Protein AF-A0A392MBU0-F1 (afdb_monomer)

Sequence (338 aa):
MELSSVKDAFDRVSKKQKLSSSKTQEMFDQIRQEIEGVLDKMQSANNTDQVLDYKTVLNELKDSLLKIAPLGQMESTQKELNVALSKYGKHLEKYFNPDISKAYRNIDFDIHTLNQIIANHFYRQGLFDVGDHFLSAVGEPESAAIMKSPFLEMYQILQAMQNHNLEPALNWAATNSDKLAQSGSDIVLKLHSMQFIKILQNGGSRDEALHYARTHISPFATSHIADVQKLMTCLLWPGKLEKSPYHALLSPSNWDRLAEELKRQFCNLLGQSYNSPLSVTVAAGIQVLPALLKFMNVMAGKKQEWQSMNQLPVPIEMDKEFQFHSIFVCPVSKEQAT

Radius of gyration: 35.28 Å; Cα contacts (8 Å, |Δi|>4): 220; chains: 1; bounding box: 107×42×80 Å

Nearest PDB structures (foldseek):
  8pjn-assembly1_i  TM=4.492E-01  e=1.332E-06  Homo sapiens
  8auc-assembly3_A  TM=2.194E-01  e=7.438E+00  Corynebacterium glutamicum ATCC 13032

Foldseek 3Di:
DPVVVLVVLVVQLVVLVVVLVVLLVVLVVQLVVLVVVLVVVVVVCVVDPDDDPPVVSVVVSVVSCVVSVSVVVSVVSVVVSVVSVVVSVVVCCVVPVVCLVLLDAPDDDPVVVVLLLVLLVCLLVVVLVVSQVSCVVVVNNVSSCVSNVLSVLLVVCLVCLVVVHLVSVQVVCVVCVVVCVVVVHCLQLLSLLSVLVVCQQVQHDLVVSVVSCVVRVVVCCVVPVVSSVVSNVCSVQRNRSCVDPVVVSVDPVSSVVSSLSSSCVSCVVVVHHSDRPVVLVVVQCVLCSVVSVVVCVVCVVPSVCSNPDPDDPDDDDDDPVSCPDDWDADPVVRDIDD

Secondary structure (DSSP, 8-state):
--HHHHHHHHHHHHHHHHHHHHHHHHHHHHHHHHHHHHHHHHHHHTTTT----HHHHHHHHHHHHHHH-HHHHHHHHHHHHHHHHHHHHHHHHHHS-S-GGGG-------HHHHHHHHHHHHHHTT-HHHHHHHHHHHT-THHHHHHHHHHHHHHHHHHHHHTT--HHHHHHHHHTHHHHHHTT--HHHHHHHHHHHHHHHTT--HHHHHHHHHHHTGGGTTT-HHHHHHHHHHTTSTT-GGGSTTGGGG-THHHHHHHHHHHHHHHHHTT--SS-HHHHHHHHHHHHHHHHHHHHHHTGGGHHHHHH-SS-SS-----GGG--S--EE-TTT--EE-

Structure (mmCIF, N/CA/C/O backbone):
data_AF-A0A392MBU0-F1
#
_entry.id   AF-A0A392MBU0-F1
#
loop_
_atom_site.group_PDB
_atom_site.id
_atom_site.type_symbol
_atom_site.label_atom_id
_atom_site.label_alt_id
_atom_site.label_comp_id
_atom_site.label_asym_id
_atom_site.label_entity_id
_atom_site.label_seq_id
_atom_site.pdbx_PDB_ins_code
_atom_site.Cartn_x
_atom_site.Cartn_y
_atom_site.Cartn_z
_atom_site.occupancy
_atom_site.B_iso_or_equiv
_atom_site.auth_seq_id
_atom_site.auth_comp_id
_atom_site.auth_asym_id
_atom_site.auth_atom_id
_atom_site.pdbx_PDB_model_num
ATOM 1 N N . MET A 1 1 ? -5.500 -10.554 16.443 1.00 54.62 1 MET A N 1
ATOM 2 C CA . MET A 1 1 ? -6.699 -10.122 17.202 1.00 54.62 1 MET A CA 1
ATOM 3 C C . MET A 1 1 ? -7.905 -10.802 16.566 1.00 54.62 1 MET A C 1
ATOM 5 O O . MET A 1 1 ? -8.119 -10.602 15.378 1.00 54.62 1 MET A O 1
ATOM 9 N N . GLU A 1 2 ? -8.629 -11.667 17.281 1.00 60.38 2 GLU A N 1
ATOM 10 C CA . GLU A 1 2 ? -9.766 -12.409 16.704 1.00 60.38 2 GLU A CA 1
ATOM 11 C C . GLU A 1 2 ? -10.986 -11.492 16.530 1.00 60.38 2 GLU A C 1
ATOM 13 O O . GLU A 1 2 ? -11.869 -11.412 17.378 1.00 60.38 2 GLU A O 1
ATOM 18 N N . LEU A 1 3 ? -11.027 -10.771 15.409 1.00 73.31 3 LEU A N 1
ATOM 19 C CA . LEU A 1 3 ? -12.157 -9.919 15.014 1.00 73.31 3 LEU A CA 1
ATOM 20 C C . LEU A 1 3 ? -13.463 -10.713 14.832 1.00 73.31 3 LEU A C 1
ATOM 22 O O . LEU A 1 3 ? -14.546 -10.130 14.873 1.00 73.31 3 LEU A O 1
ATOM 26 N N . SER A 1 4 ? -13.374 -12.037 14.666 1.00 80.94 4 SER A N 1
ATOM 27 C CA . SER A 1 4 ? -14.518 -12.948 14.585 1.00 80.94 4 SER A CA 1
ATOM 28 C C . SER A 1 4 ? -15.379 -12.912 15.848 1.00 80.94 4 SER A C 1
ATOM 30 O O . SER A 1 4 ? -16.591 -12.783 15.734 1.00 80.94 4 SER A O 1
ATOM 32 N N . SER A 1 5 ? -14.787 -12.922 17.048 1.00 83.38 5 SER A N 1
ATOM 33 C CA . SER A 1 5 ? -15.571 -12.923 18.293 1.00 83.38 5 SER A CA 1
ATOM 34 C C . SER A 1 5 ? -16.310 -11.600 18.515 1.00 83.38 5 SER A C 1
ATOM 36 O O . SER A 1 5 ? -17.446 -11.584 18.993 1.00 83.38 5 SER A O 1
ATOM 38 N N . VAL A 1 6 ? -15.682 -10.480 18.134 1.00 86.12 6 VAL A N 1
ATOM 39 C CA . VAL A 1 6 ? -16.296 -9.144 18.171 1.00 86.12 6 VAL A CA 1
ATOM 40 C C . VAL A 1 6 ? -17.456 -9.073 17.181 1.00 86.12 6 VAL A C 1
ATOM 42 O O . VAL A 1 6 ? -18.536 -8.603 17.541 1.00 86.12 6 VAL A O 1
ATOM 45 N N . LYS A 1 7 ? -17.262 -9.598 15.966 1.00 89.25 7 LYS A N 1
ATOM 46 C CA . LYS A 1 7 ? -18.307 -9.686 14.944 1.00 89.25 7 LYS A CA 1
ATOM 47 C C . LYS A 1 7 ? -19.485 -10.546 15.408 1.00 89.25 7 LYS A C 1
ATOM 49 O O . LYS A 1 7 ? -20.618 -10.085 15.351 1.00 89.25 7 LYS A O 1
ATOM 54 N N . ASP A 1 8 ? -19.231 -11.726 15.968 1.00 90.62 8 ASP A N 1
ATOM 55 C CA . ASP A 1 8 ? -20.281 -12.609 16.487 1.00 90.62 8 ASP A CA 1
ATOM 56 C C . ASP A 1 8 ? -21.088 -11.945 17.614 1.00 90.62 8 ASP A C 1
ATOM 58 O O . ASP A 1 8 ? -22.309 -12.106 17.714 1.00 90.62 8 ASP A O 1
ATOM 62 N N . ALA A 1 9 ? -20.418 -11.189 18.490 1.00 89.69 9 ALA A N 1
ATOM 63 C CA . ALA A 1 9 ? -21.078 -10.439 19.551 1.00 89.69 9 ALA A CA 1
ATOM 64 C C . ALA A 1 9 ? -21.938 -9.291 18.990 1.00 89.69 9 ALA A C 1
ATOM 66 O O . ALA A 1 9 ? -23.056 -9.083 19.470 1.00 89.69 9 ALA A O 1
ATOM 67 N N . PHE A 1 10 ? -21.460 -8.595 17.954 1.00 93.12 10 PHE A N 1
ATOM 68 C CA . PHE A 1 10 ? -22.221 -7.570 17.238 1.00 93.12 10 PHE A CA 1
ATOM 69 C C . PHE A 1 10 ? -23.449 -8.157 16.525 1.00 93.12 10 PHE A C 1
ATOM 71 O O . PHE A 1 10 ? -24.553 -7.626 16.651 1.00 93.12 10 PHE A O 1
ATOM 78 N N . ASP A 1 11 ? -23.302 -9.302 15.858 1.00 94.38 11 ASP A N 1
ATOM 79 C CA . ASP A 1 11 ? -24.394 -9.973 15.146 1.00 94.38 11 ASP A CA 1
ATOM 80 C C . ASP A 1 11 ? -25.533 -10.375 16.099 1.00 94.38 11 ASP A C 1
ATOM 82 O O . ASP A 1 11 ? -26.716 -10.275 15.754 1.00 94.38 11 ASP A O 1
ATOM 86 N N . ARG A 1 12 ? -25.212 -10.745 17.348 1.00 93.00 12 ARG A N 1
ATOM 87 C CA . ARG A 1 12 ? -26.221 -10.978 18.400 1.00 93.00 12 ARG A CA 1
ATOM 88 C C . ARG A 1 12 ? -27.002 -9.712 18.748 1.00 93.00 12 ARG A C 1
ATOM 90 O O . ARG A 1 12 ? -28.220 -9.797 18.922 1.00 93.00 12 ARG A O 1
ATOM 97 N N . VAL A 1 13 ? -26.334 -8.560 18.843 1.00 95.00 13 VAL A N 1
ATOM 98 C CA . VAL A 1 13 ? -26.994 -7.262 19.074 1.00 95.00 13 VAL A CA 1
ATOM 99 C C . VAL A 1 13 ? -27.893 -6.917 17.892 1.00 95.00 13 VAL A C 1
ATOM 101 O O . VAL A 1 13 ? -29.070 -6.627 18.099 1.00 95.00 13 VAL A O 1
ATOM 104 N N . SER A 1 14 ? -27.393 -7.047 16.660 1.00 95.75 14 SER A N 1
ATOM 105 C CA . SER A 1 14 ? -28.173 -6.788 15.443 1.00 95.75 14 SER A CA 1
ATOM 106 C C . SER A 1 14 ? -29.424 -7.672 15.366 1.00 95.75 14 SER A C 1
ATOM 108 O O . SER A 1 14 ? -30.523 -7.190 15.085 1.00 95.75 14 SER A O 1
ATOM 110 N N . LYS A 1 15 ? -29.304 -8.964 15.702 1.00 95.56 15 LYS A N 1
ATOM 111 C CA . LYS A 1 15 ? -30.447 -9.889 15.743 1.00 95.56 15 LYS A CA 1
ATOM 112 C C . LYS A 1 15 ? -31.488 -9.477 16.789 1.00 95.56 15 LYS A C 1
ATOM 114 O O . LYS A 1 15 ? -32.683 -9.515 16.499 1.00 95.56 15 LYS A O 1
ATOM 119 N N . LYS A 1 16 ? -31.056 -9.074 17.989 1.00 94.38 16 LYS A N 1
ATOM 120 C CA . LYS A 1 16 ? -31.960 -8.598 19.051 1.00 94.38 16 LYS A CA 1
ATOM 121 C C . LYS A 1 16 ? -32.614 -7.262 18.701 1.00 94.38 16 LYS A C 1
ATOM 123 O O . LYS A 1 16 ? -33.788 -7.085 19.003 1.00 94.38 16 LYS A O 1
ATOM 128 N N . GLN A 1 17 ? -31.904 -6.372 18.010 1.00 95.25 17 GLN A N 1
ATOM 129 C CA . GLN A 1 17 ?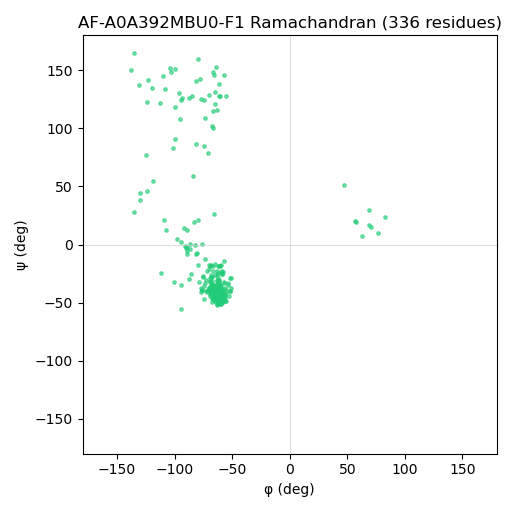 -32.460 -5.119 17.501 1.00 95.25 17 GLN A CA 1
ATOM 130 C C . GLN A 1 17 ? -33.569 -5.387 16.484 1.00 95.25 17 GLN A C 1
ATOM 132 O O . GLN A 1 17 ? -34.676 -4.891 16.659 1.00 95.25 17 GLN A O 1
ATOM 137 N N . LYS A 1 18 ? -33.306 -6.231 15.477 1.00 95.06 18 LYS A N 1
ATOM 138 C CA . LYS A 1 18 ? -34.311 -6.615 14.473 1.00 95.06 18 LYS A CA 1
ATOM 139 C C . LYS A 1 18 ? -35.548 -7.243 15.113 1.00 95.06 18 LYS A C 1
ATOM 141 O O . LYS A 1 18 ? -36.663 -6.888 14.746 1.00 95.06 18 LYS A O 1
ATOM 146 N N . LEU A 1 19 ? -35.355 -8.136 16.087 1.00 93.38 19 LEU A N 1
ATOM 147 C CA . LEU A 1 19 ? -36.457 -8.754 16.825 1.00 93.38 19 LEU A CA 1
ATOM 148 C C . LEU A 1 19 ? -37.276 -7.717 17.607 1.00 93.38 19 LEU A C 1
ATOM 150 O O . LEU A 1 19 ? -38.499 -7.738 17.529 1.00 93.38 19 LEU A O 1
ATOM 154 N N . SER A 1 20 ? -36.613 -6.804 18.323 1.00 92.81 20 SER A N 1
ATOM 155 C CA . SER A 1 20 ? -37.272 -5.726 19.071 1.00 92.81 20 SER A CA 1
ATOM 156 C C . SER A 1 20 ? -38.089 -4.813 18.150 1.00 92.81 20 SER A C 1
ATOM 158 O O . SER A 1 20 ? -39.258 -4.545 18.424 1.00 92.81 20 SER A O 1
ATOM 160 N N . SER A 1 21 ? -37.522 -4.404 17.009 1.00 92.75 21 SER A N 1
ATOM 161 C CA . SER A 1 21 ? -38.225 -3.596 16.006 1.00 92.75 21 SER A CA 1
ATOM 162 C C . SER A 1 21 ? -39.421 -4.329 15.395 1.00 92.75 21 SER A C 1
ATOM 164 O O . SER A 1 21 ? -40.500 -3.752 15.322 1.00 92.75 21 SER A O 1
ATOM 166 N N . SER A 1 22 ? -39.260 -5.603 15.014 1.00 93.75 22 SER A N 1
ATOM 167 C CA . SER A 1 22 ? -40.354 -6.429 14.482 1.00 93.75 22 SER A CA 1
ATOM 168 C C . SER A 1 22 ? -41.479 -6.579 15.499 1.00 93.75 22 SER A C 1
ATOM 170 O O . SER A 1 22 ? -42.640 -6.368 15.169 1.00 93.75 22 SER A O 1
ATOM 172 N N . LYS A 1 23 ? -41.142 -6.882 16.759 1.00 91.38 23 LYS A N 1
ATOM 173 C CA . LYS A 1 23 ? -42.143 -7.047 17.815 1.00 91.38 23 LYS A CA 1
ATOM 174 C C . LYS A 1 23 ? -42.857 -5.738 18.121 1.00 91.38 23 LYS A C 1
ATOM 176 O O . LYS A 1 23 ? -44.068 -5.732 18.288 1.00 91.38 23 LYS A O 1
ATOM 181 N N . THR A 1 24 ? -42.124 -4.630 18.153 1.00 90.38 24 THR A N 1
ATOM 182 C CA . THR A 1 24 ? -42.706 -3.296 18.332 1.00 90.38 24 THR A CA 1
ATOM 183 C C . THR A 1 24 ? -43.681 -2.962 17.204 1.00 90.38 24 THR A C 1
ATOM 185 O O . THR A 1 24 ? -44.772 -2.470 17.478 1.00 90.38 24 THR A O 1
ATOM 188 N N . GLN A 1 25 ? -43.331 -3.282 15.955 1.00 92.69 25 GLN A N 1
ATOM 189 C CA . GLN A 1 25 ? -44.223 -3.094 14.813 1.00 92.69 25 GLN A CA 1
ATOM 190 C C . GLN A 1 25 ? -45.485 -3.961 14.927 1.00 92.69 25 GLN A C 1
ATOM 192 O O . GLN A 1 25 ? -46.581 -3.425 14.825 1.00 92.69 25 GLN A O 1
ATOM 197 N N . GLU A 1 26 ? -45.347 -5.255 15.241 1.00 91.81 26 GLU A N 1
ATOM 198 C CA . GLU A 1 26 ? -46.493 -6.146 15.486 1.00 91.81 26 GLU A CA 1
ATOM 199 C C . GLU A 1 26 ? -47.428 -5.598 16.576 1.00 91.81 26 GLU A C 1
ATOM 201 O O . GLU A 1 26 ? -48.646 -5.703 16.457 1.00 91.81 26 GLU A O 1
ATOM 206 N N . MET A 1 27 ? -46.878 -5.002 17.641 1.00 89.62 27 MET A N 1
ATOM 207 C CA . MET A 1 27 ? -47.685 -4.388 18.702 1.00 89.62 27 MET A CA 1
ATOM 208 C C . MET A 1 27 ? -48.416 -3.137 18.217 1.00 89.62 27 MET A C 1
ATOM 210 O O . MET A 1 27 ? -49.592 -2.968 18.534 1.00 89.62 27 MET A O 1
ATOM 214 N N . PHE A 1 28 ? -47.761 -2.276 17.435 1.00 90.25 28 PHE A N 1
ATOM 215 C CA . PHE A 1 28 ? -48.433 -1.129 16.824 1.00 90.25 28 PHE A CA 1
ATOM 216 C C . PHE A 1 28 ? -49.558 -1.560 15.881 1.00 90.25 28 PHE A C 1
ATOM 218 O O . PHE A 1 28 ? -50.624 -0.945 15.901 1.00 90.25 28 PHE A O 1
ATOM 225 N N . ASP A 1 29 ? -49.350 -2.626 15.111 1.00 92.44 29 ASP A N 1
ATOM 226 C CA . ASP A 1 29 ? -50.356 -3.160 14.194 1.00 92.44 29 ASP A CA 1
ATOM 227 C C . ASP A 1 29 ? -51.555 -3.749 14.957 1.00 92.44 29 ASP A C 1
ATOM 229 O O . ASP A 1 29 ? -52.698 -3.482 14.593 1.00 92.44 29 ASP A O 1
ATOM 233 N N . GLN A 1 30 ? -51.327 -4.466 16.065 1.00 90.19 30 GLN A N 1
ATOM 234 C CA . GLN A 1 30 ? -52.40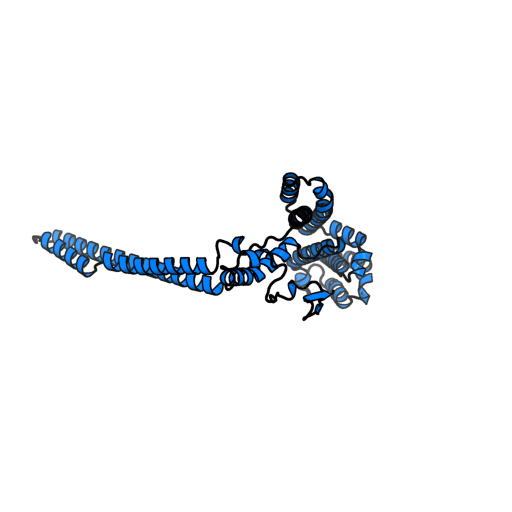6 -4.970 16.931 1.00 90.19 30 GLN A CA 1
ATOM 235 C C . GLN A 1 30 ? -53.210 -3.841 17.584 1.00 90.19 30 GLN A C 1
ATOM 237 O O . GLN A 1 30 ? -54.438 -3.873 17.578 1.00 90.19 30 GLN A O 1
ATOM 242 N N . ILE A 1 31 ? -52.533 -2.817 18.119 1.00 90.12 31 ILE A N 1
ATOM 243 C CA . ILE A 1 31 ? -53.208 -1.642 18.690 1.00 90.12 31 ILE A CA 1
ATOM 244 C C . ILE A 1 31 ? -54.049 -0.948 17.616 1.00 90.12 31 ILE A C 1
ATOM 246 O O . ILE A 1 31 ? -55.187 -0.565 17.881 1.00 90.12 31 ILE A O 1
ATOM 250 N N . ARG A 1 32 ? -53.505 -0.798 16.402 1.00 91.94 32 ARG A N 1
ATOM 251 C CA . ARG A 1 32 ? -54.231 -0.208 15.276 1.00 91.94 32 ARG A CA 1
ATOM 252 C C . ARG A 1 32 ? -55.479 -1.022 14.935 1.00 91.94 32 ARG A C 1
ATOM 254 O O . ARG A 1 32 ? -56.543 -0.425 14.843 1.00 91.94 32 ARG A O 1
ATOM 261 N N . GLN A 1 33 ? -55.368 -2.345 14.814 1.00 91.75 33 GLN A N 1
ATOM 262 C CA . GLN A 1 33 ? -56.499 -3.225 14.496 1.00 91.75 33 GLN A CA 1
ATOM 263 C C . GLN A 1 33 ? -57.623 -3.147 15.536 1.00 91.75 33 GLN A C 1
ATOM 265 O O . GLN A 1 33 ? -58.790 -3.078 15.161 1.00 91.75 33 GLN A O 1
ATOM 270 N N . GLU A 1 34 ? -57.297 -3.110 16.832 1.00 90.19 34 GLU A N 1
ATOM 271 C CA . GLU A 1 34 ? -58.312 -2.958 17.886 1.00 90.19 34 GLU A CA 1
ATOM 272 C C . GLU A 1 34 ? -59.011 -1.590 17.815 1.00 90.19 34 GLU A C 1
ATOM 274 O O . GLU A 1 34 ? -60.228 -1.502 17.982 1.00 90.19 34 GLU A O 1
ATOM 279 N N . ILE A 1 35 ? -58.265 -0.515 17.526 1.00 89.25 35 ILE A N 1
ATOM 280 C CA . ILE A 1 35 ? -58.835 0.831 17.363 1.00 89.25 35 ILE A CA 1
ATOM 281 C C . ILE A 1 35 ? -59.723 0.903 16.112 1.00 89.25 35 ILE A C 1
ATOM 283 O O . ILE A 1 35 ? -60.838 1.419 16.189 1.00 89.25 35 ILE A O 1
ATOM 287 N N . GLU A 1 36 ? -59.258 0.380 14.977 1.00 91.50 36 GLU A N 1
ATOM 288 C CA . GLU A 1 36 ? -60.007 0.346 13.714 1.00 91.50 36 GLU A CA 1
ATOM 289 C C . GLU A 1 36 ? -61.283 -0.496 13.845 1.00 91.50 36 GLU A C 1
ATOM 291 O O . GLU A 1 36 ? -62.363 -0.023 13.499 1.00 91.50 36 GLU A O 1
ATOM 296 N N . GLY A 1 37 ? -61.207 -1.682 14.459 1.00 87.81 37 GLY A N 1
ATOM 297 C CA . GLY A 1 37 ? -62.381 -2.529 14.686 1.00 87.81 37 GLY A CA 1
ATOM 298 C C . GLY A 1 37 ? -63.439 -1.874 15.582 1.00 87.81 37 GLY A C 1
ATOM 299 O O . GLY A 1 37 ? -64.640 -2.072 15.387 1.00 87.81 37 GLY A O 1
ATOM 300 N N . VAL A 1 38 ? -63.022 -1.052 16.548 1.00 87.44 38 VAL A N 1
ATOM 301 C CA . VAL A 1 38 ? -63.944 -0.261 17.376 1.00 87.44 38 VAL A CA 1
ATOM 302 C C . VAL A 1 38 ? -64.559 0.900 16.594 1.00 87.44 38 VAL A C 1
ATOM 304 O O . VAL A 1 38 ? -65.758 1.150 16.733 1.00 87.44 38 VAL A O 1
ATOM 307 N N . LEU A 1 39 ? -63.784 1.577 15.744 1.00 86.25 39 LEU A N 1
ATOM 308 C CA . LEU A 1 39 ? -64.299 2.625 14.859 1.00 86.25 39 LEU A CA 1
ATOM 309 C C . LEU A 1 39 ? -65.351 2.074 13.887 1.00 86.25 39 LEU A C 1
ATOM 311 O O . LEU A 1 39 ? -66.412 2.682 13.746 1.00 86.25 39 LEU A O 1
ATOM 315 N N . ASP A 1 40 ? -65.116 0.901 13.299 1.00 86.44 40 ASP A N 1
ATOM 316 C CA . ASP A 1 40 ? -66.067 0.244 12.395 1.00 86.44 40 ASP A CA 1
ATOM 317 C C . ASP A 1 40 ? -67.372 -0.139 13.113 1.00 86.44 40 ASP A C 1
ATOM 319 O O . ASP A 1 40 ? -68.470 0.074 12.585 1.00 86.44 40 ASP A O 1
ATOM 323 N N . LYS A 1 41 ? -67.289 -0.643 14.356 1.00 83.44 41 LYS A N 1
ATOM 324 C CA . LYS A 1 41 ? -68.469 -0.905 15.208 1.00 83.44 41 LYS A CA 1
ATOM 325 C C . LYS A 1 41 ? -69.269 0.373 15.492 1.00 83.44 41 LYS A C 1
ATOM 327 O O . LYS A 1 41 ? -70.497 0.344 15.483 1.00 83.44 41 LYS A O 1
ATOM 332 N N . MET A 1 42 ? -68.593 1.498 15.730 1.00 81.62 42 MET A N 1
ATOM 333 C CA . MET A 1 42 ? -69.259 2.784 15.967 1.00 81.62 42 MET A CA 1
ATOM 334 C C . MET A 1 42 ? -69.914 3.346 14.696 1.00 81.62 42 MET A C 1
ATOM 336 O O . MET A 1 42 ? -71.019 3.882 14.757 1.00 81.62 42 MET A O 1
ATOM 340 N N . GLN A 1 43 ? -69.262 3.214 13.538 1.00 81.75 43 GLN A N 1
ATOM 341 C CA . GLN A 1 43 ? -69.789 3.695 12.256 1.00 81.75 43 GLN A CA 1
ATOM 342 C C . GLN A 1 43 ? -70.964 2.854 11.746 1.00 81.75 43 GLN A C 1
ATOM 344 O O . GLN A 1 43 ? -71.947 3.407 11.256 1.00 81.75 43 GLN A O 1
ATOM 349 N N . SER A 1 44 ? -70.889 1.527 11.879 1.00 76.12 44 SER A N 1
ATOM 350 C CA . SER A 1 44 ? -71.959 0.614 11.454 1.00 76.12 44 SER A CA 1
ATOM 351 C C . SER A 1 44 ? -73.242 0.807 12.258 1.00 76.12 44 SER A C 1
ATOM 353 O O . SER A 1 44 ? -74.326 0.784 11.680 1.00 76.12 44 SER A O 1
ATOM 355 N N . ALA A 1 45 ? -73.134 1.077 13.558 1.00 68.00 45 ALA A N 1
ATOM 356 C CA . ALA A 1 45 ? -74.309 1.296 14.383 1.00 68.00 45 ALA A CA 1
ATOM 357 C C . ALA A 1 45 ? -74.981 2.658 14.178 1.00 68.00 45 ALA A C 1
ATOM 359 O O . ALA A 1 45 ? -76.194 2.735 14.322 1.00 68.00 45 ALA A O 1
ATOM 360 N N . ASN A 1 46 ? -74.245 3.698 13.767 1.00 62.66 46 ASN A N 1
ATOM 361 C CA . ASN A 1 46 ? -74.835 4.991 13.390 1.00 62.66 46 ASN A CA 1
ATOM 362 C C . ASN A 1 46 ? -75.730 4.917 12.133 1.00 62.66 46 ASN A C 1
ATOM 364 O O . ASN A 1 46 ? -76.516 5.830 11.900 1.00 62.66 46 ASN A O 1
ATOM 368 N N . ASN A 1 47 ? -75.631 3.848 11.332 1.00 60.97 47 ASN A N 1
ATOM 369 C CA . ASN A 1 47 ? -76.471 3.620 10.145 1.00 60.97 47 ASN A CA 1
ATOM 370 C C . ASN A 1 47 ? -77.773 2.848 10.448 1.00 60.97 47 ASN A C 1
ATOM 372 O O . ASN A 1 47 ? -78.586 2.626 9.552 1.00 60.97 47 ASN A O 1
ATOM 376 N N . THR A 1 48 ? -77.979 2.435 11.697 1.00 59.19 48 THR A N 1
ATOM 377 C CA . THR A 1 48 ? -79.177 1.742 12.194 1.00 59.19 48 THR A CA 1
ATOM 378 C C . THR A 1 48 ? -79.761 2.553 13.349 1.00 59.19 48 THR A C 1
ATOM 380 O O . THR A 1 48 ? -79.000 3.035 14.173 1.00 59.19 48 THR A O 1
ATOM 383 N N . ASP A 1 49 ? -81.087 2.672 13.483 1.00 57.81 49 ASP A N 1
ATOM 384 C CA . ASP A 1 49 ? -81.766 3.387 14.595 1.00 57.81 49 ASP A CA 1
ATOM 385 C C . ASP A 1 49 ? -81.569 2.725 15.993 1.00 57.81 49 ASP A C 1
ATOM 387 O O . ASP A 1 49 ? -82.405 2.837 16.892 1.00 57.81 49 ASP A O 1
ATOM 391 N N . GLN A 1 50 ? -80.473 1.989 16.207 1.00 59.66 50 GLN A N 1
ATOM 392 C CA . GLN A 1 50 ? -80.110 1.382 17.483 1.00 59.66 50 GLN A CA 1
ATOM 393 C C . GLN A 1 50 ? -79.349 2.380 18.363 1.00 59.66 50 GLN A C 1
ATOM 395 O O . GLN A 1 50 ? -78.334 2.947 17.966 1.00 59.66 50 GLN A O 1
ATOM 400 N N . VAL A 1 51 ? -79.809 2.550 19.606 1.00 61.00 51 VAL A N 1
ATOM 401 C CA . VAL A 1 51 ? -79.100 3.327 20.632 1.00 61.00 51 VAL A CA 1
ATOM 402 C C . VAL A 1 51 ? -77.810 2.591 20.995 1.00 61.00 51 VAL A C 1
ATOM 404 O O . VAL A 1 51 ? -77.836 1.602 21.727 1.00 61.00 51 VAL A O 1
ATOM 407 N N . LEU A 1 52 ? -76.679 3.056 20.464 1.00 65.50 52 LEU A N 1
ATOM 408 C CA . LEU A 1 52 ? -75.379 2.466 20.757 1.00 65.50 52 LEU A CA 1
ATOM 409 C C . LEU A 1 52 ? -74.885 2.892 22.145 1.00 65.50 52 LEU A C 1
ATOM 411 O O . LEU A 1 52 ? -74.739 4.084 22.423 1.00 65.50 52 LEU A O 1
ATOM 415 N N . ASP A 1 53 ? -74.563 1.928 23.010 1.00 79.00 53 ASP A N 1
ATOM 416 C CA . ASP A 1 53 ? -73.892 2.214 24.278 1.00 79.00 53 ASP A CA 1
ATOM 417 C C . ASP A 1 53 ? -72.379 2.371 24.069 1.00 79.00 53 ASP A C 1
ATOM 419 O O . ASP A 1 53 ? -71.584 1.439 24.230 1.00 79.00 53 ASP A O 1
ATOM 423 N N . TYR A 1 54 ? -71.975 3.596 23.732 1.00 78.38 54 TYR A N 1
ATOM 424 C CA . TYR A 1 54 ? -70.576 4.002 23.577 1.00 78.38 54 TYR A CA 1
ATOM 425 C C . TYR A 1 54 ? -69.697 3.642 24.784 1.00 78.38 54 TYR A C 1
ATOM 427 O O . TYR A 1 54 ? -68.498 3.404 24.628 1.00 78.38 54 TYR A O 1
ATOM 435 N N . LYS A 1 55 ? -70.269 3.580 25.994 1.00 83.25 55 LYS A N 1
ATOM 436 C CA . LYS A 1 55 ? -69.525 3.251 27.212 1.00 83.25 55 LYS A CA 1
ATOM 437 C C . LYS A 1 55 ? -69.112 1.783 27.233 1.00 83.25 55 LYS A C 1
ATOM 439 O O . LYS A 1 55 ? -67.995 1.476 27.644 1.00 83.25 55 LYS A O 1
ATOM 444 N N . THR A 1 56 ? -69.981 0.893 26.766 1.00 82.94 56 THR A N 1
ATOM 445 C CA . THR A 1 56 ? -69.684 -0.541 26.678 1.00 82.94 56 THR A CA 1
ATOM 446 C C . THR A 1 56 ? -68.626 -0.815 25.609 1.00 82.94 56 THR A C 1
ATOM 448 O O . THR A 1 56 ? -67.647 -1.500 25.892 1.00 82.94 56 THR A O 1
ATOM 451 N N . VAL A 1 57 ? -68.720 -0.167 24.443 1.00 84.00 57 VAL A N 1
ATOM 452 C CA . VAL A 1 57 ? -67.727 -0.295 23.356 1.00 84.00 57 VAL A CA 1
ATOM 453 C C . VAL A 1 57 ? -66.330 0.189 23.779 1.00 84.00 57 VAL A C 1
ATOM 455 O O . VAL A 1 57 ? -65.325 -0.462 23.498 1.00 84.00 57 VAL A O 1
ATOM 458 N N . LEU A 1 58 ? -66.241 1.314 24.498 1.00 85.00 58 LEU A N 1
ATOM 459 C CA . LEU A 1 58 ? -64.959 1.817 25.011 1.00 85.00 58 LEU A CA 1
ATOM 460 C C . LEU A 1 58 ? -64.377 0.936 26.127 1.00 85.00 58 LEU A C 1
ATOM 462 O O . LEU A 1 58 ? -63.155 0.816 26.237 1.00 85.00 58 LEU A O 1
ATOM 466 N N . ASN A 1 59 ? -65.226 0.306 26.943 1.00 86.75 59 ASN A N 1
ATOM 467 C CA . ASN A 1 59 ? -64.776 -0.665 27.938 1.00 86.75 59 ASN A CA 1
ATOM 468 C C . ASN A 1 59 ? -64.243 -1.946 27.277 1.00 86.75 59 ASN A C 1
ATOM 470 O O . ASN A 1 59 ? -63.206 -2.441 27.709 1.00 86.75 59 ASN A O 1
ATOM 474 N N . GLU A 1 60 ? -64.869 -2.427 26.195 1.00 85.50 60 GLU A N 1
ATOM 475 C CA . GLU A 1 60 ? -64.344 -3.549 25.400 1.00 85.50 60 GLU A CA 1
ATOM 476 C C . GLU A 1 60 ? -62.946 -3.244 24.843 1.00 85.50 60 GLU A C 1
ATOM 478 O O . GLU A 1 60 ? -62.040 -4.063 24.988 1.00 85.50 60 GLU A O 1
ATOM 483 N N . LEU A 1 61 ? -62.741 -2.045 24.277 1.00 88.06 61 LEU A N 1
ATOM 484 C CA . LEU A 1 61 ? -61.428 -1.611 23.781 1.00 88.06 61 LEU A CA 1
ATOM 485 C C . LEU A 1 61 ? -60.379 -1.603 24.896 1.00 88.06 61 LEU A C 1
ATOM 487 O O . LEU A 1 61 ? -59.265 -2.099 24.725 1.00 88.06 61 LEU A O 1
ATOM 491 N N . LYS A 1 62 ? -60.735 -1.037 26.053 1.00 89.06 62 LYS A N 1
ATOM 492 C CA . LYS A 1 62 ? -59.856 -0.993 27.221 1.00 89.06 62 LYS A CA 1
ATOM 493 C C . LYS A 1 62 ? -59.468 -2.403 27.668 1.00 89.06 62 LYS A C 1
ATOM 495 O O . LYS A 1 62 ? -58.290 -2.644 27.921 1.00 89.06 62 LYS A O 1
ATOM 500 N N . ASP A 1 63 ? -60.423 -3.325 27.739 1.00 89.19 63 ASP A N 1
ATOM 501 C CA . ASP A 1 63 ? -60.172 -4.705 28.152 1.00 89.19 63 ASP A CA 1
ATOM 502 C C . ASP A 1 63 ? -59.321 -5.468 27.125 1.00 89.19 63 ASP A C 1
ATOM 504 O O . ASP A 1 63 ? -58.419 -6.211 27.519 1.00 89.19 63 ASP A O 1
ATOM 508 N N . SER A 1 64 ? -59.538 -5.251 25.823 1.00 87.88 64 SER A N 1
ATOM 509 C CA . SER A 1 64 ? -58.680 -5.779 24.748 1.00 87.88 64 SER A CA 1
ATOM 510 C C . SER A 1 64 ? -57.239 -5.277 24.878 1.00 87.88 64 SER A C 1
ATOM 512 O O . SER A 1 64 ? -56.301 -6.074 24.918 1.00 87.88 64 SER A O 1
ATOM 514 N N . LEU A 1 65 ? -57.040 -3.964 25.034 1.00 88.31 65 LEU A N 1
ATOM 515 C CA . LEU A 1 65 ? -55.705 -3.371 25.173 1.00 88.31 65 LEU A CA 1
ATOM 516 C C . LEU A 1 65 ? -54.994 -3.822 26.459 1.00 88.31 65 LEU A C 1
ATOM 518 O O . LEU A 1 65 ? -53.783 -4.058 26.446 1.00 88.31 65 LEU A O 1
ATOM 522 N N . LEU A 1 66 ? -55.735 -3.994 27.560 1.00 88.94 66 LEU A N 1
ATOM 523 C CA . LEU A 1 66 ? -55.202 -4.548 28.807 1.00 88.94 66 LEU A CA 1
ATOM 524 C C . LEU A 1 66 ? -54.781 -6.015 28.654 1.00 88.94 66 LEU A C 1
ATOM 526 O O . LEU A 1 66 ? -53.753 -6.401 29.208 1.00 88.94 66 LEU A O 1
ATOM 530 N N . LYS A 1 67 ? -55.525 -6.819 27.883 1.00 87.50 67 LYS A N 1
ATOM 531 C CA . LYS A 1 67 ? -55.160 -8.213 27.575 1.00 87.50 67 LYS A CA 1
ATOM 532 C C . LYS A 1 67 ? -53.916 -8.312 26.691 1.00 87.50 67 LYS A C 1
ATOM 534 O O . LYS A 1 67 ? -53.090 -9.190 26.924 1.00 87.50 67 LYS A O 1
ATOM 539 N N . ILE A 1 68 ? -53.766 -7.424 25.706 1.00 85.06 68 ILE A N 1
ATOM 540 C CA . ILE A 1 68 ? -52.585 -7.383 24.825 1.00 85.06 68 ILE A CA 1
ATOM 541 C C . ILE A 1 68 ? -51.333 -6.959 25.614 1.00 85.06 68 ILE A C 1
ATOM 543 O O . ILE A 1 68 ? -50.233 -7.454 25.351 1.00 85.06 68 ILE A O 1
ATOM 547 N N . ALA A 1 69 ? -51.500 -6.077 26.608 1.00 87.69 69 ALA A N 1
ATOM 548 C CA . ALA A 1 69 ? -50.429 -5.539 27.452 1.00 87.69 69 ALA A CA 1
ATOM 549 C C . ALA A 1 69 ? -49.197 -5.056 26.643 1.00 87.69 69 ALA A C 1
ATOM 551 O O . ALA A 1 69 ? -48.058 -5.437 26.948 1.00 87.69 69 ALA A O 1
ATOM 552 N N . PRO A 1 70 ? -49.391 -4.206 25.613 1.00 84.38 70 PRO A N 1
ATOM 553 C CA . PRO A 1 70 ? -48.357 -3.893 24.623 1.00 84.38 70 PRO A CA 1
ATOM 554 C C . PRO A 1 70 ? -47.115 -3.248 25.248 1.00 84.38 70 PRO A C 1
ATOM 556 O O . PRO A 1 70 ? -45.991 -3.586 24.884 1.00 84.38 70 PRO A O 1
ATOM 559 N N . LEU A 1 71 ? -47.302 -2.390 26.258 1.00 84.50 71 LEU A N 1
ATOM 560 C CA . LEU A 1 71 ? -46.202 -1.757 26.989 1.00 84.50 71 LEU A CA 1
ATOM 561 C C . LEU A 1 71 ? -45.292 -2.783 27.679 1.00 84.50 71 LEU A C 1
ATOM 563 O O . LEU A 1 71 ? -44.074 -2.663 27.592 1.00 84.50 71 LEU A O 1
ATOM 567 N N . GLY A 1 72 ? -45.860 -3.815 28.313 1.00 87.69 72 GLY A N 1
ATOM 568 C CA . GLY A 1 72 ? -45.080 -4.850 28.997 1.00 87.69 72 GLY A CA 1
ATOM 569 C C . GLY A 1 72 ? -44.277 -5.709 28.019 1.00 87.69 72 GLY A C 1
ATOM 570 O O . GLY A 1 72 ? -43.109 -6.018 28.265 1.00 87.69 72 GLY A O 1
ATOM 571 N N . GLN A 1 73 ? -44.871 -6.045 26.870 1.00 85.75 73 GLN A N 1
ATOM 572 C CA . GLN A 1 73 ? -44.170 -6.779 25.815 1.00 85.75 73 GLN A CA 1
ATOM 573 C C . GLN A 1 73 ? -43.034 -5.949 25.202 1.00 85.75 73 GLN A C 1
ATOM 575 O O . GLN A 1 73 ? -41.911 -6.450 25.086 1.00 85.75 73 GLN A O 1
ATOM 580 N N . MET A 1 74 ? -43.290 -4.675 24.882 1.00 87.06 74 MET A N 1
ATOM 581 C CA . MET A 1 74 ? -42.277 -3.749 24.362 1.00 87.06 74 MET A CA 1
ATOM 582 C C . MET A 1 74 ? -41.130 -3.563 25.363 1.00 87.06 74 MET A C 1
ATOM 584 O O . MET A 1 74 ? -39.964 -3.724 24.992 1.00 87.06 74 MET A O 1
ATOM 588 N N . GLU A 1 75 ? -41.437 -3.342 26.646 1.00 90.94 75 GLU A N 1
ATOM 589 C CA . GLU A 1 75 ? -40.423 -3.203 27.697 1.00 90.94 75 GLU A CA 1
ATOM 590 C C . GLU A 1 75 ? -39.552 -4.464 27.816 1.00 90.94 75 GLU A C 1
ATOM 592 O O . GLU A 1 75 ? -38.329 -4.359 27.945 1.00 90.94 75 GLU A O 1
ATOM 597 N N . SER A 1 76 ? -40.147 -5.661 27.707 1.00 90.31 76 SER A N 1
ATOM 598 C CA . SER A 1 76 ? -39.393 -6.922 27.746 1.00 90.31 76 SER A CA 1
ATOM 599 C C . SER A 1 76 ? -38.364 -7.016 26.613 1.00 90.31 76 SER A C 1
ATOM 601 O O . SER A 1 76 ? -37.182 -7.270 26.863 1.00 90.31 76 SER A O 1
ATOM 603 N N . THR A 1 77 ? -38.770 -6.715 25.375 1.00 90.31 77 THR A N 1
ATOM 604 C CA . THR A 1 77 ? -37.878 -6.779 24.208 1.00 90.31 77 THR A CA 1
ATOM 605 C C . THR A 1 77 ? -36.787 -5.715 24.249 1.00 90.31 77 THR A C 1
ATOM 607 O O . THR A 1 77 ? -35.638 -5.984 23.887 1.00 90.31 77 THR A O 1
ATOM 610 N N . GLN A 1 78 ? -37.102 -4.530 24.774 1.00 90.31 78 GLN A N 1
ATOM 611 C CA . GLN A 1 78 ? -36.127 -3.468 24.974 1.00 90.31 78 GLN A CA 1
ATOM 612 C C . GLN A 1 78 ? -35.125 -3.804 26.087 1.00 90.31 78 GLN A C 1
ATOM 614 O O . GLN A 1 78 ? -33.932 -3.536 25.935 1.00 90.31 78 GLN A O 1
ATOM 619 N N . LYS A 1 79 ? -35.557 -4.462 27.171 1.00 94.62 79 LYS A N 1
ATOM 620 C CA . LYS A 1 79 ? -34.648 -5.008 28.194 1.00 94.62 79 LYS A CA 1
ATOM 621 C C . LYS A 1 79 ? -33.679 -6.023 27.598 1.00 94.62 79 LYS A C 1
ATOM 623 O O . LYS A 1 79 ? -32.480 -5.931 27.854 1.00 94.62 79 LYS A O 1
ATOM 628 N N . GLU A 1 80 ? -34.161 -6.960 26.784 1.00 93.06 80 GLU A N 1
ATOM 629 C CA . GLU A 1 80 ? -33.291 -7.943 26.127 1.00 93.06 80 GLU A CA 1
ATOM 630 C C . GLU A 1 80 ? -32.256 -7.291 25.202 1.00 93.06 80 GLU A C 1
ATOM 632 O O . GLU A 1 80 ? -31.083 -7.680 25.215 1.00 93.06 80 GLU A O 1
ATOM 637 N N . LEU A 1 81 ? -32.676 -6.286 24.427 1.00 93.62 81 LEU A N 1
ATOM 638 C CA . LEU A 1 81 ? -31.791 -5.488 23.580 1.00 93.62 81 LEU A CA 1
ATOM 639 C C . LEU A 1 81 ? -30.713 -4.783 24.414 1.00 93.62 81 LEU A C 1
ATOM 641 O O . LEU A 1 81 ? -29.526 -4.900 24.108 1.00 93.62 81 LEU A O 1
ATOM 645 N N . ASN A 1 82 ? -31.111 -4.101 25.490 1.00 94.19 82 ASN A N 1
ATOM 646 C CA . ASN A 1 82 ? -30.195 -3.387 26.378 1.00 94.19 82 ASN A CA 1
ATOM 647 C C . ASN A 1 82 ? -29.179 -4.335 27.025 1.00 94.19 82 ASN A C 1
ATOM 649 O O . ASN A 1 82 ? -27.990 -4.030 27.066 1.00 94.19 82 ASN A O 1
ATOM 653 N N . VAL A 1 83 ? -29.608 -5.525 27.460 1.00 95.38 83 VAL A N 1
ATOM 654 C CA . VAL A 1 83 ? -28.701 -6.554 27.994 1.00 95.38 83 VAL A CA 1
ATOM 655 C C . VAL A 1 83 ? -27.685 -6.999 26.939 1.00 95.38 83 VAL A C 1
ATOM 657 O O . VAL A 1 83 ? -26.507 -7.175 27.263 1.00 95.38 83 VAL A O 1
ATOM 660 N N . ALA A 1 84 ? -28.107 -7.185 25.685 1.00 93.62 84 ALA A N 1
ATOM 661 C CA . ALA A 1 84 ? -27.197 -7.529 24.594 1.00 93.62 84 ALA A CA 1
ATOM 662 C C . ALA A 1 84 ? -26.183 -6.402 24.323 1.00 93.62 84 ALA A C 1
ATOM 664 O O . ALA A 1 84 ? -24.988 -6.682 24.228 1.00 93.62 84 ALA A O 1
ATOM 665 N N . LEU A 1 85 ? -26.633 -5.143 24.289 1.00 93.56 85 LEU A N 1
ATOM 666 C CA . LEU A 1 85 ? -25.788 -3.949 24.143 1.00 93.56 85 LEU A CA 1
ATOM 667 C C . LEU A 1 85 ? -24.757 -3.822 25.270 1.00 93.56 85 LEU A C 1
ATOM 669 O O . LEU A 1 85 ? -23.569 -3.664 24.998 1.00 93.56 85 LEU A O 1
ATOM 673 N N . SER A 1 86 ? -25.172 -3.961 26.532 1.00 94.06 86 SER A N 1
ATOM 674 C CA . SER A 1 86 ? -24.248 -3.903 27.671 1.00 94.06 86 SER A CA 1
ATOM 675 C C . SER A 1 86 ? -23.215 -5.032 27.635 1.00 94.06 86 SER A C 1
ATOM 677 O O . SER A 1 86 ? -22.048 -4.815 27.955 1.00 94.06 86 SER A O 1
ATOM 679 N N . LYS A 1 87 ? -23.616 -6.247 27.234 1.00 92.19 87 LYS A N 1
ATOM 680 C CA . LYS A 1 87 ? -22.680 -7.370 27.059 1.00 92.19 87 LYS A CA 1
ATOM 681 C C . LYS A 1 87 ? -21.693 -7.115 25.923 1.00 92.19 87 LYS A C 1
ATOM 683 O O . LYS A 1 87 ? -20.521 -7.440 26.081 1.00 92.19 87 LYS A O 1
ATOM 688 N N . TYR A 1 88 ? -22.148 -6.535 24.814 1.00 91.88 88 TYR A N 1
ATOM 6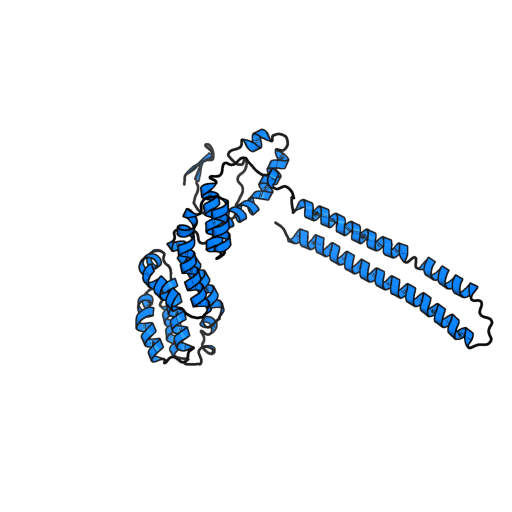89 C CA . TYR A 1 88 ? -21.285 -6.163 23.696 1.00 91.88 88 TYR A CA 1
ATOM 690 C C . TYR A 1 88 ? -20.267 -5.090 24.095 1.00 91.88 88 TYR A C 1
ATOM 692 O O . TYR A 1 88 ? -19.086 -5.269 23.818 1.00 91.88 88 TYR A O 1
ATOM 700 N N . GLY A 1 89 ? -20.680 -4.057 24.840 1.00 88.56 89 GLY A N 1
ATOM 701 C CA . GLY A 1 89 ? -19.767 -3.047 25.394 1.00 88.56 89 GLY A CA 1
ATOM 702 C C . GLY A 1 89 ? -18.651 -3.666 26.243 1.00 88.56 89 GLY A C 1
ATOM 703 O O . GLY A 1 89 ? -17.476 -3.447 25.972 1.00 88.56 89 GLY A O 1
ATOM 704 N N . LYS A 1 90 ? -19.002 -4.562 27.175 1.00 87.44 90 LYS A N 1
ATOM 705 C CA . LYS A 1 90 ? -18.011 -5.321 27.966 1.00 87.44 90 LYS A CA 1
ATOM 706 C C . LYS A 1 90 ? -17.108 -6.209 27.107 1.00 87.44 90 LYS A C 1
ATOM 708 O O . LYS A 1 90 ? -15.955 -6.452 27.454 1.00 87.44 90 LYS A O 1
ATOM 713 N N . HIS A 1 91 ? -17.636 -6.744 26.005 1.00 84.81 91 HIS A N 1
ATOM 714 C CA . HIS A 1 91 ? -16.841 -7.517 25.058 1.00 84.81 91 HIS A CA 1
ATOM 715 C C . HIS A 1 91 ? -15.821 -6.608 24.370 1.00 84.81 91 HIS A C 1
ATOM 717 O O . HIS A 1 91 ? -14.644 -6.940 24.365 1.00 84.81 91 HIS A O 1
ATOM 723 N N . LEU A 1 92 ? -16.233 -5.435 23.881 1.00 83.88 92 LEU A N 1
ATOM 724 C CA . LEU A 1 92 ? -15.326 -4.452 23.292 1.00 83.88 92 LEU A CA 1
ATOM 725 C C . LEU A 1 92 ? -14.226 -4.037 24.270 1.00 83.88 92 LEU A C 1
ATOM 727 O O . LEU A 1 92 ? -13.061 -4.117 23.906 1.00 83.88 92 LEU A O 1
ATOM 731 N N . GLU A 1 93 ? -14.560 -3.705 25.516 1.00 80.62 93 GLU A N 1
ATOM 732 C CA . GLU A 1 93 ? -13.575 -3.334 26.548 1.00 80.62 93 GLU A CA 1
ATOM 733 C C . GLU A 1 93 ? -12.510 -4.419 26.785 1.00 80.62 93 GLU A C 1
ATOM 735 O O . GLU A 1 93 ? -11.353 -4.116 27.069 1.00 80.62 93 GLU A O 1
ATOM 740 N N . LYS A 1 94 ? -12.874 -5.700 26.639 1.00 76.44 94 LYS A N 1
ATOM 741 C CA . LYS A 1 94 ? -11.932 -6.818 26.780 1.00 76.44 94 LYS A CA 1
ATOM 742 C C . LYS A 1 94 ? -10.907 -6.874 25.642 1.00 76.44 94 LYS A C 1
ATOM 744 O O . LYS A 1 94 ? -9.769 -7.279 25.879 1.00 76.44 94 LYS A O 1
ATOM 749 N N . TYR A 1 95 ? -11.311 -6.545 24.416 1.00 71.62 95 TYR A N 1
ATOM 750 C CA . TYR A 1 95 ? -10.452 -6.657 23.227 1.00 71.62 95 TYR A CA 1
ATOM 751 C C . TYR A 1 95 ? -9.741 -5.348 22.889 1.00 71.62 95 TYR A C 1
ATOM 753 O O . TYR A 1 95 ? -8.591 -5.366 22.455 1.00 71.62 95 TYR A O 1
ATOM 761 N N . PHE A 1 96 ? -10.397 -4.221 23.130 1.00 72.44 96 PHE A N 1
ATOM 762 C CA . PHE A 1 96 ? -9.864 -2.883 22.949 1.00 72.44 96 PHE A CA 1
ATOM 763 C C . PHE A 1 96 ? -9.476 -2.350 24.324 1.00 72.44 96 PHE A C 1
ATOM 765 O O . PHE A 1 96 ? -10.256 -1.658 24.972 1.00 72.44 96 PHE A O 1
ATOM 772 N N . ASN A 1 97 ? -8.281 -2.724 24.795 1.00 67.00 97 ASN A N 1
ATOM 773 C CA . ASN A 1 97 ? -7.750 -2.165 26.033 1.00 67.00 97 ASN A CA 1
ATOM 774 C C . ASN A 1 97 ? -7.550 -0.651 25.835 1.00 67.00 97 ASN A C 1
ATOM 776 O O . ASN A 1 97 ? -6.722 -0.272 25.003 1.00 67.00 97 ASN A O 1
ATOM 780 N N . PRO A 1 98 ? -8.274 0.210 26.572 1.00 63.75 98 PRO A N 1
ATOM 781 C CA . PRO A 1 98 ? -8.206 1.652 26.365 1.00 63.75 98 PRO A CA 1
ATOM 782 C C . PRO A 1 98 ? -6.864 2.248 26.800 1.00 63.75 98 PRO A C 1
ATOM 784 O O . PRO A 1 98 ? -6.536 3.357 26.395 1.00 63.75 98 PRO A O 1
ATOM 787 N N . ASP A 1 99 ? -6.081 1.529 27.611 1.00 73.75 99 ASP A N 1
ATOM 788 C CA . ASP A 1 99 ? -4.858 2.055 28.203 1.00 73.75 99 ASP A CA 1
ATOM 789 C C . ASP A 1 99 ? -3.639 1.178 27.898 1.00 73.75 99 ASP A C 1
ATOM 791 O O . ASP A 1 99 ? -3.133 0.416 28.730 1.00 73.75 99 ASP A O 1
ATOM 795 N N . ILE A 1 100 ? -3.154 1.314 26.663 1.00 79.12 100 ILE A N 1
ATOM 796 C CA . ILE A 1 100 ? -1.890 0.721 26.211 1.00 79.12 100 ILE A CA 1
ATOM 797 C C . ILE A 1 100 ? -0.673 1.375 26.875 1.00 79.12 100 ILE A C 1
ATOM 799 O O . ILE A 1 100 ? 0.395 0.767 26.901 1.00 79.12 100 ILE A O 1
ATOM 803 N N . SER A 1 101 ? -0.825 2.575 27.456 1.00 77.06 101 SER A N 1
ATOM 804 C CA . SER A 1 101 ? 0.280 3.296 28.099 1.00 77.06 101 SER A CA 1
ATOM 805 C C . SER A 1 101 ? 0.849 2.519 29.283 1.00 77.06 101 SER A C 1
ATOM 807 O O . SER A 1 101 ? 2.027 2.627 29.599 1.00 77.06 101 SER A O 1
ATOM 809 N N . LYS A 1 102 ? 0.057 1.639 29.901 1.00 71.75 102 LYS A N 1
ATOM 810 C CA . LYS A 1 102 ? 0.542 0.789 30.989 1.00 71.75 102 LYS A CA 1
ATOM 811 C C . LYS A 1 102 ? 1.496 -0.322 30.528 1.00 71.75 102 LYS A C 1
ATOM 813 O O . LYS A 1 102 ? 2.292 -0.798 31.334 1.00 71.75 102 LYS A O 1
ATOM 818 N N . ALA A 1 103 ? 1.450 -0.718 29.251 1.00 75.56 103 ALA A N 1
ATOM 819 C CA . ALA A 1 103 ? 2.453 -1.615 28.667 1.00 75.56 103 ALA A CA 1
ATOM 820 C C . ALA A 1 103 ? 3.794 -0.909 28.415 1.00 75.56 103 ALA A C 1
ATOM 822 O O . ALA A 1 103 ? 4.791 -1.587 28.160 1.00 75.56 103 ALA A O 1
ATOM 823 N N . TYR A 1 104 ? 3.822 0.427 28.489 1.00 72.69 104 TYR A N 1
ATOM 824 C CA . TYR A 1 104 ? 5.019 1.218 28.258 1.00 72.69 104 TYR A CA 1
ATOM 825 C C . TYR A 1 104 ? 6.109 0.865 29.272 1.00 72.69 104 TYR A C 1
ATOM 827 O O . TYR A 1 104 ? 5.907 0.865 30.493 1.00 72.69 104 TYR A O 1
ATOM 835 N N . ARG A 1 105 ? 7.284 0.565 28.730 1.00 72.56 105 ARG A N 1
ATOM 836 C CA . ARG A 1 105 ? 8.541 0.481 29.465 1.00 72.56 105 ARG A CA 1
ATOM 837 C C . ARG A 1 105 ? 9.320 1.750 29.173 1.00 72.56 105 ARG A C 1
ATOM 839 O O . ARG A 1 105 ? 9.207 2.279 28.070 1.00 72.56 105 ARG A O 1
ATOM 846 N N . ASN A 1 106 ? 10.110 2.210 30.134 1.00 70.94 106 ASN A N 1
ATOM 847 C CA . ASN A 1 106 ? 10.986 3.359 29.947 1.00 70.94 106 ASN A CA 1
ATOM 848 C C . ASN A 1 106 ? 12.152 2.978 29.014 1.00 70.94 106 ASN A C 1
ATOM 850 O O . ASN A 1 106 ? 13.240 2.631 29.465 1.00 70.94 106 ASN A O 1
ATOM 854 N N . ILE A 1 107 ? 11.873 2.941 27.712 1.00 74.00 107 ILE A N 1
ATOM 855 C CA . ILE A 1 107 ? 12.849 2.690 26.656 1.00 74.00 107 ILE A CA 1
ATOM 856 C C . ILE A 1 107 ? 13.335 4.051 26.182 1.00 74.00 107 ILE A C 1
ATOM 858 O O . ILE A 1 107 ? 12.525 4.910 25.834 1.00 74.00 107 ILE A O 1
ATOM 862 N N . ASP A 1 108 ? 14.648 4.236 26.202 1.00 80.25 108 ASP A N 1
ATOM 863 C CA . ASP A 1 108 ? 15.266 5.414 25.617 1.00 80.25 108 ASP A CA 1
ATOM 864 C C . ASP A 1 108 ? 15.237 5.277 24.092 1.00 80.25 108 ASP A C 1
ATOM 866 O O . ASP A 1 108 ? 15.681 4.267 23.537 1.00 80.25 108 ASP A O 1
ATOM 870 N N . PHE A 1 109 ? 14.653 6.266 23.425 1.00 84.00 109 PHE A N 1
ATOM 871 C CA . PHE A 1 109 ? 14.622 6.335 21.973 1.00 84.00 109 PHE A CA 1
ATOM 872 C C . PHE A 1 109 ? 15.561 7.443 21.541 1.00 84.00 109 PHE A C 1
ATOM 874 O O . PHE A 1 109 ? 15.466 8.562 22.043 1.00 84.00 109 PHE A O 1
ATOM 881 N N . ASP A 1 110 ? 16.395 7.166 20.542 1.00 90.94 110 ASP A N 1
ATOM 882 C CA . ASP A 1 110 ? 17.024 8.255 19.811 1.00 90.94 110 ASP A CA 1
ATOM 883 C C . ASP A 1 110 ? 15.937 9.023 19.046 1.00 90.94 110 ASP A C 1
ATOM 885 O O . ASP A 1 110 ? 15.436 8.573 18.010 1.00 90.94 110 ASP A O 1
ATOM 889 N N . ILE A 1 111 ? 15.525 10.157 19.617 1.00 91.31 111 ILE A N 1
ATOM 890 C CA . ILE A 1 111 ? 14.409 10.976 19.129 1.00 91.31 111 ILE A CA 1
ATOM 891 C C . ILE A 1 111 ? 14.671 11.418 17.689 1.00 91.31 111 ILE A C 1
ATOM 893 O O . ILE A 1 111 ? 13.754 11.394 16.872 1.00 91.31 111 ILE A O 1
ATOM 897 N N . HIS A 1 112 ? 15.922 11.739 17.365 1.00 91.88 112 HIS A N 1
ATOM 898 C CA . HIS A 1 112 ? 16.321 12.149 16.025 1.00 91.88 112 HIS A CA 1
ATOM 899 C C . HIS A 1 112 ? 16.104 11.019 15.003 1.00 91.88 112 HIS A C 1
ATOM 901 O O . HIS A 1 112 ? 15.391 11.199 14.015 1.00 91.88 112 HIS A O 1
ATOM 907 N N . THR A 1 113 ? 16.610 9.806 15.261 1.00 92.19 113 THR A N 1
ATOM 908 C CA . THR A 1 113 ? 16.344 8.648 14.386 1.00 92.19 113 THR A CA 1
ATOM 909 C C . THR A 1 113 ? 14.845 8.360 14.260 1.00 92.19 113 THR A C 1
ATOM 911 O O . THR A 1 113 ? 14.361 8.061 13.165 1.00 92.19 113 THR A O 1
ATOM 914 N N . LEU A 1 114 ? 14.079 8.469 15.351 1.00 92.94 114 LEU A N 1
ATOM 915 C CA . LEU A 1 114 ? 12.629 8.275 15.313 1.00 92.94 114 LEU A CA 1
ATOM 916 C C . LEU A 1 114 ? 11.938 9.315 14.415 1.00 92.94 114 LEU A C 1
ATOM 918 O O . LEU A 1 114 ? 11.117 8.941 13.574 1.00 92.94 114 LEU A O 1
ATOM 922 N N . ASN A 1 115 ? 12.296 10.592 14.552 1.00 94.56 115 ASN A N 1
ATOM 923 C CA . ASN A 1 115 ? 11.787 11.676 13.715 1.00 94.56 115 ASN A CA 1
ATOM 924 C C . ASN A 1 115 ? 12.088 11.419 12.234 1.00 94.56 115 ASN A C 1
ATOM 926 O O . ASN A 1 115 ? 11.186 11.502 11.397 1.00 94.56 115 ASN A O 1
ATOM 930 N N . GLN A 1 116 ? 13.318 11.015 11.910 1.00 92.81 116 GLN A N 1
ATOM 931 C CA . GLN A 1 116 ? 13.706 10.669 10.543 1.00 92.81 116 GLN A CA 1
ATOM 932 C C . GLN A 1 116 ? 12.912 9.477 9.993 1.00 92.81 116 GLN A C 1
ATOM 934 O O . GLN A 1 116 ? 12.448 9.520 8.853 1.00 92.81 116 GLN A O 1
ATOM 939 N N . ILE A 1 117 ? 12.679 8.432 10.796 1.00 93.44 117 ILE A N 1
ATOM 940 C CA . ILE A 1 117 ? 11.854 7.279 10.400 1.00 93.44 117 ILE A CA 1
ATOM 941 C C . ILE A 1 117 ? 10.412 7.707 10.087 1.00 93.44 117 ILE A C 1
ATOM 943 O O . ILE A 1 117 ? 9.836 7.239 9.098 1.00 93.44 117 ILE A O 1
ATOM 947 N N . ILE A 1 118 ? 9.832 8.591 10.904 1.00 95.12 118 ILE A N 1
ATOM 948 C CA . ILE A 1 118 ? 8.471 9.111 10.714 1.00 95.12 118 ILE A CA 1
ATOM 949 C C . ILE A 1 118 ? 8.393 9.982 9.455 1.00 95.12 118 ILE A C 1
ATOM 951 O O . ILE A 1 118 ? 7.539 9.750 8.599 1.00 95.12 118 ILE A O 1
ATOM 955 N N . ALA A 1 119 ? 9.310 10.934 9.289 1.00 95.44 119 ALA A N 1
ATOM 956 C CA . ALA A 1 119 ? 9.347 11.799 8.113 1.00 95.44 119 ALA A CA 1
ATOM 957 C C . ALA A 1 119 ? 9.553 10.998 6.817 1.00 95.44 119 ALA A C 1
ATOM 959 O O . ALA A 1 119 ? 8.809 11.165 5.848 1.00 95.44 119 ALA A O 1
ATOM 960 N N . ASN A 1 120 ? 10.504 10.059 6.818 1.00 93.81 120 ASN A N 1
ATOM 961 C CA . ASN A 1 120 ? 10.767 9.172 5.686 1.00 93.81 120 ASN A CA 1
ATOM 962 C C . ASN A 1 120 ? 9.544 8.303 5.348 1.00 93.81 120 ASN A C 1
ATOM 964 O O . ASN A 1 120 ? 9.274 8.051 4.174 1.00 93.81 120 ASN A O 1
ATOM 968 N N . HIS A 1 121 ? 8.758 7.878 6.348 1.00 95.19 121 HIS A N 1
ATOM 969 C CA . HIS A 1 121 ? 7.483 7.202 6.104 1.00 95.19 121 HIS A CA 1
ATOM 970 C C . HIS A 1 121 ? 6.514 8.090 5.316 1.00 95.19 121 HIS A C 1
ATOM 972 O O . HIS A 1 121 ? 5.952 7.622 4.326 1.00 95.19 121 HIS A O 1
ATOM 978 N N . PHE A 1 122 ? 6.342 9.359 5.698 1.00 95.88 122 PHE A N 1
ATOM 979 C CA . PHE A 1 122 ? 5.450 10.274 4.980 1.00 95.88 122 PHE A CA 1
ATOM 980 C C . PHE A 1 122 ? 5.885 10.490 3.529 1.00 95.88 122 PHE A C 1
ATOM 982 O O . PHE A 1 122 ? 5.071 10.305 2.622 1.00 95.88 122 PHE A O 1
ATOM 989 N N . TYR A 1 123 ? 7.166 10.779 3.285 1.00 95.12 123 TYR A N 1
ATOM 990 C CA . TYR A 1 123 ? 7.689 10.948 1.923 1.00 95.12 123 TYR A CA 1
ATOM 991 C C . TYR A 1 123 ? 7.500 9.703 1.068 1.00 95.12 123 TYR A C 1
ATOM 993 O O . TYR A 1 123 ? 7.095 9.779 -0.090 1.00 95.12 123 TYR A O 1
ATOM 1001 N N . ARG A 1 124 ? 7.701 8.534 1.666 1.00 92.62 124 ARG A N 1
ATOM 1002 C CA . ARG A 1 124 ? 7.522 7.261 0.986 1.00 92.62 124 ARG A CA 1
ATOM 1003 C C . ARG A 1 124 ? 6.065 6.938 0.631 1.00 92.62 124 ARG A C 1
ATOM 1005 O O . ARG A 1 124 ? 5.824 6.180 -0.312 1.00 92.62 124 ARG A O 1
ATOM 1012 N N . GLN A 1 125 ? 5.107 7.489 1.375 1.00 92.88 125 GLN A N 1
ATOM 1013 C CA . GLN A 1 125 ? 3.678 7.427 1.050 1.00 92.88 125 GLN A CA 1
ATOM 1014 C C . GLN A 1 125 ? 3.229 8.557 0.110 1.00 92.88 125 GLN A C 1
ATOM 1016 O O . GLN A 1 125 ? 2.056 8.614 -0.252 1.00 92.88 125 GLN A O 1
ATOM 1021 N N . GLY A 1 126 ? 4.140 9.444 -0.307 1.00 94.19 126 GLY A N 1
ATOM 1022 C CA . GLY A 1 126 ? 3.826 10.605 -1.141 1.00 94.19 126 GLY A CA 1
ATOM 1023 C C . GLY A 1 126 ? 3.160 11.746 -0.369 1.00 94.19 126 GLY A C 1
ATOM 1024 O O . GLY A 1 126 ? 2.692 12.709 -0.970 1.00 94.19 126 GLY A O 1
ATOM 1025 N N . LEU A 1 127 ? 3.123 11.667 0.965 1.00 96.06 127 LEU A N 1
ATOM 1026 C CA . LEU A 1 127 ? 2.582 12.697 1.853 1.00 96.06 127 LEU A CA 1
ATOM 1027 C C . LEU A 1 127 ? 3.650 13.761 2.129 1.00 96.06 127 LEU A C 1
ATOM 1029 O O . LEU A 1 127 ? 4.067 13.974 3.267 1.00 96.06 127 LEU A O 1
ATOM 1033 N N . PHE A 1 128 ? 4.131 14.398 1.063 1.00 96.12 128 PHE A N 1
ATOM 1034 C CA . PHE A 1 128 ? 5.280 15.298 1.113 1.00 96.12 128 PHE A CA 1
ATOM 1035 C C . PHE A 1 128 ? 5.069 16.486 2.045 1.00 96.12 128 PHE A C 1
ATOM 1037 O O . PHE A 1 128 ? 5.911 16.740 2.901 1.00 96.12 128 PHE A O 1
ATOM 1044 N N . ASP A 1 129 ? 3.918 17.146 1.938 1.00 95.88 129 ASP A N 1
ATOM 1045 C CA . ASP A 1 129 ? 3.609 18.306 2.770 1.00 95.88 129 ASP A CA 1
ATOM 1046 C C . ASP A 1 129 ? 3.559 17.919 4.251 1.00 95.88 129 ASP A C 1
ATOM 1048 O O . ASP A 1 129 ? 4.069 18.643 5.099 1.00 95.88 129 ASP A O 1
ATOM 1052 N N . VAL A 1 130 ? 3.001 16.749 4.581 1.00 97.00 130 VAL A N 1
ATOM 1053 C CA . VAL A 1 130 ? 2.935 16.255 5.966 1.00 97.00 130 VAL A CA 1
ATOM 1054 C C . VAL A 1 130 ? 4.337 16.006 6.521 1.00 97.00 130 VAL A C 1
ATOM 1056 O O . VAL A 1 130 ? 4.617 16.388 7.655 1.00 97.00 130 VAL A O 1
ATOM 1059 N N . GLY A 1 131 ? 5.225 15.409 5.719 1.00 96.12 131 GLY A N 1
ATOM 1060 C CA . GLY A 1 131 ? 6.625 15.204 6.090 1.00 96.12 131 GLY A CA 1
ATOM 1061 C C . GLY A 1 131 ? 7.372 16.515 6.344 1.00 96.12 131 GLY A C 1
ATOM 1062 O O . GLY A 1 131 ? 8.048 16.634 7.367 1.00 96.12 131 GLY A O 1
ATOM 1063 N N . ASP A 1 132 ? 7.190 17.515 5.476 1.00 95.56 132 ASP A N 1
ATOM 1064 C CA . ASP A 1 132 ? 7.826 18.830 5.620 1.00 95.56 132 ASP A CA 1
ATOM 1065 C C . ASP A 1 132 ? 7.348 19.546 6.893 1.00 95.56 132 ASP A C 1
ATOM 1067 O O . ASP A 1 132 ? 8.157 20.033 7.687 1.00 95.56 132 ASP A O 1
ATOM 1071 N N . HIS A 1 133 ? 6.029 19.576 7.123 1.00 96.38 133 HIS A N 1
ATOM 1072 C CA . HIS A 1 133 ? 5.450 20.185 8.322 1.00 96.38 133 HIS A CA 1
ATOM 1073 C C . HIS A 1 133 ? 5.909 19.465 9.593 1.00 96.38 133 HIS A C 1
ATOM 1075 O O . HIS A 1 133 ? 6.220 20.123 10.585 1.00 96.38 133 HIS A O 1
ATOM 1081 N N . PHE A 1 134 ? 5.981 18.129 9.567 1.00 96.69 134 PHE A N 1
ATOM 1082 C CA . PHE A 1 134 ? 6.469 17.341 10.695 1.00 96.69 134 PHE A CA 1
ATOM 1083 C C . PHE A 1 134 ? 7.919 17.701 11.042 1.00 96.69 134 PHE A C 1
ATOM 1085 O O . PHE A 1 134 ? 8.191 18.040 12.192 1.00 96.69 134 PHE A O 1
ATOM 1092 N N . LEU A 1 135 ? 8.829 17.712 10.059 1.00 95.12 135 LEU A N 1
ATOM 1093 C CA . LEU A 1 135 ? 10.239 18.060 10.283 1.00 95.12 135 LEU A CA 1
ATOM 1094 C C . LEU A 1 135 ? 10.427 19.503 10.751 1.00 95.12 135 LEU A C 1
ATOM 1096 O O . LEU A 1 135 ? 11.229 19.763 11.647 1.00 95.12 135 LEU A O 1
ATOM 1100 N N . SER A 1 136 ? 9.650 20.439 10.203 1.00 94.69 136 SER A N 1
ATOM 1101 C CA . SER A 1 136 ? 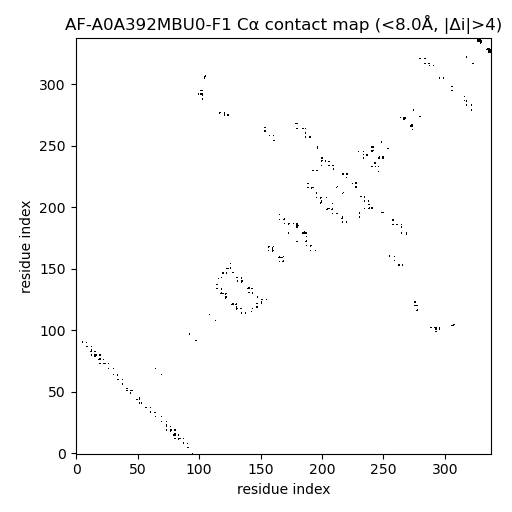9.652 21.821 10.681 1.00 94.69 136 SER A CA 1
ATOM 1102 C C . SER A 1 136 ? 9.198 21.928 12.139 1.00 94.69 136 SER A C 1
ATOM 1104 O O . SER A 1 136 ? 9.722 22.767 12.867 1.00 94.69 136 SER A O 1
ATOM 1106 N N . ALA A 1 137 ? 8.229 21.114 12.567 1.00 95.12 137 ALA A N 1
ATOM 1107 C CA . ALA A 1 137 ? 7.708 21.137 13.931 1.00 95.12 137 ALA A CA 1
ATOM 1108 C C . ALA A 1 137 ? 8.677 20.519 14.951 1.00 95.12 137 ALA A C 1
ATOM 1110 O O . ALA A 1 137 ? 8.731 20.985 16.087 1.00 95.12 137 ALA A O 1
ATOM 1111 N N . VAL A 1 138 ? 9.448 19.500 14.554 1.00 94.38 138 VAL A N 1
ATOM 1112 C CA . VAL A 1 138 ? 10.471 18.877 15.418 1.00 94.38 138 VAL A CA 1
ATOM 1113 C C . VAL A 1 138 ? 11.831 19.584 15.362 1.00 94.38 138 VAL A C 1
ATOM 1115 O O . VAL A 1 138 ? 12.721 19.232 16.128 1.00 94.38 138 VAL A O 1
ATOM 1118 N N . GLY A 1 139 ? 11.981 20.609 14.515 1.00 92.81 139 GLY A N 1
ATOM 1119 C CA . GLY A 1 139 ? 13.188 21.438 14.437 1.00 92.81 139 GLY A CA 1
ATOM 1120 C C . GLY A 1 139 ? 14.324 20.853 13.592 1.00 92.81 139 GLY A C 1
ATOM 1121 O O . GLY A 1 139 ? 15.466 21.243 13.802 1.00 92.81 139 GLY A O 1
ATOM 1122 N N . GLU A 1 140 ? 14.018 19.962 12.640 1.00 92.00 140 GLU A N 1
ATOM 1123 C CA . GLU A 1 140 ? 14.997 19.287 11.762 1.00 92.00 140 GLU A CA 1
ATOM 1124 C C . GLU A 1 140 ? 14.704 19.495 10.248 1.00 92.00 140 GLU A C 1
ATOM 1126 O O . GLU A 1 140 ? 14.686 18.531 9.467 1.00 92.00 140 GLU A O 1
ATOM 1131 N N . PRO A 1 141 ? 14.409 20.725 9.774 1.00 87.00 141 PRO A N 1
ATOM 1132 C CA . PRO A 1 141 ? 14.005 20.968 8.384 1.00 87.00 141 PRO A CA 1
ATOM 1133 C C . PRO A 1 141 ? 15.088 20.613 7.348 1.00 87.00 141 PRO A C 1
ATOM 1135 O O . PRO A 1 141 ? 14.765 20.286 6.207 1.00 87.00 141 PRO A O 1
ATOM 1138 N N . GLU A 1 142 ? 16.368 20.641 7.716 1.00 86.81 142 GLU A N 1
ATOM 1139 C CA . GLU A 1 142 ? 17.498 20.306 6.844 1.00 86.81 142 GLU A CA 1
ATOM 1140 C C . GLU A 1 142 ? 17.486 18.846 6.370 1.00 86.81 142 GLU A C 1
ATOM 1142 O O . GLU A 1 142 ? 17.893 18.554 5.242 1.00 86.81 142 GLU A O 1
ATOM 1147 N N . SER A 1 143 ? 16.942 17.935 7.182 1.00 84.38 143 SER A N 1
ATOM 1148 C CA . SER A 1 143 ? 16.815 16.516 6.835 1.00 84.38 143 SER A CA 1
ATOM 1149 C C . SER A 1 143 ? 15.776 16.285 5.726 1.00 84.38 143 SER A C 1
ATOM 1151 O O . SER A 1 143 ? 15.826 15.271 5.021 1.00 84.38 143 SER A O 1
ATOM 1153 N N . ALA A 1 144 ? 14.848 17.231 5.521 1.00 84.69 144 ALA A N 1
ATOM 1154 C CA . ALA A 1 144 ? 13.737 17.095 4.582 1.00 84.69 144 ALA A CA 1
ATOM 1155 C C . ALA A 1 144 ? 14.218 16.904 3.144 1.00 84.69 144 ALA A C 1
ATOM 1157 O O . ALA A 1 144 ? 13.815 15.950 2.487 1.00 84.69 144 ALA A O 1
ATOM 1158 N N . ALA A 1 145 ? 15.112 17.769 2.657 1.00 82.94 145 ALA A N 1
ATOM 1159 C CA . ALA A 1 145 ? 15.522 17.774 1.253 1.00 82.94 145 ALA A CA 1
ATOM 1160 C C . ALA A 1 145 ? 16.193 16.455 0.827 1.00 82.94 145 ALA A C 1
ATOM 1162 O O . ALA A 1 145 ? 15.901 15.917 -0.247 1.00 82.94 145 ALA A O 1
ATOM 1163 N N . ILE A 1 146 ? 17.052 15.909 1.692 1.00 87.31 146 ILE A N 1
ATOM 1164 C CA . ILE A 1 146 ? 17.790 14.666 1.436 1.00 87.31 146 ILE A CA 1
ATOM 1165 C C . ILE A 1 146 ? 16.825 13.480 1.386 1.00 87.31 146 ILE A C 1
ATOM 1167 O O . ILE A 1 146 ? 16.890 12.678 0.458 1.00 87.31 146 ILE A O 1
ATOM 1171 N N . MET A 1 147 ? 15.900 13.386 2.345 1.00 88.00 147 MET A N 1
ATOM 1172 C CA . MET A 1 147 ? 14.951 12.272 2.401 1.00 88.00 147 MET A CA 1
ATOM 1173 C C . MET A 1 147 ? 13.856 12.378 1.336 1.00 88.00 147 MET A C 1
ATOM 1175 O O . MET A 1 147 ? 13.435 11.365 0.793 1.00 88.00 147 MET A O 1
ATOM 1179 N N . LYS A 1 148 ? 13.394 13.591 1.020 1.00 93.50 148 LYS A N 1
ATOM 1180 C CA . LYS A 1 148 ? 12.269 13.852 0.112 1.00 93.50 148 LYS A CA 1
ATOM 1181 C C . LYS A 1 148 ? 12.636 13.700 -1.361 1.00 93.50 148 LYS A C 1
ATOM 1183 O O . LYS A 1 148 ? 11.827 13.180 -2.129 1.00 93.50 148 LYS A O 1
ATOM 1188 N N . SER A 1 149 ? 13.821 14.165 -1.765 1.00 93.31 149 SER A N 1
ATOM 1189 C CA . SER A 1 149 ? 14.195 14.259 -3.185 1.00 93.31 149 SER A CA 1
ATOM 1190 C C . SER A 1 149 ? 14.095 12.939 -3.964 1.00 93.31 149 SER A C 1
ATOM 1192 O O . SER A 1 149 ? 13.510 12.971 -5.049 1.00 93.31 149 SER A O 1
ATOM 1194 N N . PRO A 1 150 ? 14.517 11.769 -3.438 1.00 93.12 150 PRO A N 1
ATOM 1195 C CA . PRO A 1 150 ? 14.397 10.523 -4.187 1.00 93.12 150 PRO A CA 1
ATOM 1196 C C . PRO A 1 150 ? 12.934 10.094 -4.356 1.00 93.12 150 PRO A C 1
ATOM 1198 O O . PRO A 1 150 ? 12.542 9.591 -5.406 1.00 93.12 150 PRO A O 1
ATOM 1201 N N . PHE A 1 151 ? 12.086 10.324 -3.349 1.00 94.81 151 PHE A N 1
ATOM 1202 C CA . PHE A 1 151 ? 10.667 9.987 -3.459 1.00 94.81 151 PHE A CA 1
ATOM 1203 C C . PHE A 1 151 ? 9.917 10.938 -4.392 1.00 94.81 151 PHE A C 1
ATOM 1205 O O . PHE A 1 151 ? 8.987 10.494 -5.058 1.00 94.81 151 PHE A O 1
ATOM 1212 N N . LEU A 1 152 ? 10.322 12.207 -4.504 1.00 95.50 152 LEU A N 1
ATOM 1213 C CA . LEU A 1 152 ? 9.768 13.102 -5.525 1.00 95.50 152 LEU A CA 1
ATOM 1214 C C . LEU A 1 152 ? 10.026 12.565 -6.935 1.00 95.50 152 LEU A C 1
ATOM 1216 O O . LEU A 1 152 ? 9.084 12.472 -7.718 1.00 95.50 152 LEU A O 1
ATOM 1220 N N . GLU A 1 153 ? 11.264 12.165 -7.241 1.00 96.06 153 GLU A N 1
ATOM 1221 C CA . GLU A 1 153 ? 11.607 11.537 -8.525 1.00 96.06 153 GLU A CA 1
ATOM 1222 C C . GLU A 1 153 ? 10.767 10.272 -8.756 1.00 96.06 153 GLU A C 1
ATOM 1224 O O . GLU A 1 153 ? 10.125 10.122 -9.797 1.00 96.06 153 GLU A O 1
ATOM 1229 N N . MET A 1 154 ? 10.695 9.390 -7.755 1.00 96.50 154 MET A N 1
ATOM 1230 C CA . MET A 1 154 ? 9.894 8.169 -7.832 1.00 96.50 154 MET A CA 1
ATOM 1231 C C . MET A 1 154 ? 8.425 8.473 -8.158 1.00 96.50 154 MET A C 1
ATOM 1233 O O . MET A 1 154 ? 7.861 7.871 -9.069 1.00 96.50 154 MET A O 1
ATOM 1237 N N . TYR A 1 155 ? 7.794 9.419 -7.457 1.00 96.94 155 TYR A N 1
ATOM 1238 C CA . TYR A 1 155 ? 6.391 9.771 -7.693 1.00 96.94 155 TYR A CA 1
ATOM 1239 C C . TYR A 1 155 ? 6.169 10.482 -9.035 1.00 96.94 155 TYR A C 1
ATOM 1241 O O . TYR A 1 155 ? 5.133 10.253 -9.657 1.00 96.94 155 TYR A O 1
ATOM 1249 N N . GLN A 1 156 ? 7.135 11.261 -9.535 1.00 97.50 156 GLN A N 1
ATOM 1250 C CA . GLN A 1 156 ? 7.088 11.809 -10.898 1.00 97.50 156 GLN A CA 1
ATOM 1251 C C . GLN A 1 156 ? 7.063 10.690 -11.948 1.00 97.50 156 GLN A C 1
ATOM 1253 O O . GLN A 1 156 ? 6.254 10.729 -12.878 1.00 97.50 156 GLN A O 1
ATOM 1258 N N . ILE A 1 157 ? 7.895 9.658 -11.774 1.00 98.06 157 ILE A N 1
ATOM 1259 C CA . ILE A 1 157 ? 7.900 8.483 -12.652 1.00 98.06 157 ILE A CA 1
ATOM 1260 C C . ILE A 1 157 ? 6.566 7.729 -12.554 1.00 98.06 157 ILE A C 1
ATOM 1262 O O . ILE A 1 157 ? 5.964 7.410 -13.579 1.00 98.06 157 ILE A O 1
ATOM 1266 N N . LEU A 1 158 ? 6.070 7.475 -11.340 1.00 97.19 158 LEU A N 1
ATOM 1267 C CA . LEU A 1 158 ? 4.802 6.768 -11.123 1.00 97.19 158 LEU A CA 1
ATOM 1268 C C . LEU A 1 158 ? 3.612 7.522 -11.737 1.00 97.19 158 LEU A C 1
ATOM 1270 O O . LEU A 1 158 ? 2.761 6.907 -12.378 1.00 97.19 158 LEU A O 1
ATOM 1274 N N . GLN A 1 159 ? 3.569 8.850 -11.609 1.00 97.12 159 GLN A N 1
ATOM 1275 C CA . GLN A 1 159 ? 2.535 9.682 -12.227 1.00 97.12 159 GLN A CA 1
ATOM 1276 C C . GLN A 1 159 ? 2.612 9.637 -13.760 1.00 97.12 159 GLN A C 1
ATOM 1278 O O . GLN A 1 159 ? 1.583 9.570 -14.435 1.00 97.12 159 GLN A O 1
ATOM 1283 N N . ALA A 1 160 ? 3.818 9.630 -14.334 1.00 97.62 160 ALA A N 1
ATOM 1284 C CA . ALA A 1 160 ? 3.984 9.435 -15.770 1.00 97.62 160 ALA A CA 1
ATOM 1285 C C . ALA A 1 160 ? 3.449 8.062 -16.210 1.00 97.62 160 ALA A C 1
ATOM 1287 O O . ALA A 1 160 ? 2.695 7.990 -17.181 1.00 97.62 160 ALA A O 1
ATOM 1288 N N . MET A 1 161 ? 3.742 6.998 -15.454 1.00 96.88 161 MET A N 1
ATOM 1289 C CA . MET A 1 161 ? 3.238 5.650 -15.734 1.00 96.88 161 MET A CA 1
ATOM 1290 C C . MET A 1 161 ? 1.709 5.563 -15.669 1.00 96.88 161 MET A C 1
ATOM 1292 O O . MET A 1 161 ? 1.117 4.903 -16.521 1.00 96.88 161 MET A O 1
ATOM 1296 N N . GLN A 1 162 ? 1.066 6.249 -14.718 1.00 94.94 162 GLN A N 1
ATOM 1297 C CA . GLN A 1 162 ? -0.401 6.340 -14.634 1.00 94.94 162 GLN A CA 1
ATOM 1298 C C . GLN A 1 162 ? -1.013 6.982 -15.885 1.00 94.94 162 GLN A C 1
ATOM 1300 O O . GLN A 1 162 ? -2.061 6.552 -16.353 1.00 94.94 162 GLN A O 1
ATOM 1305 N N . ASN A 1 163 ? -0.318 7.950 -16.486 1.00 94.88 163 ASN A N 1
ATOM 1306 C CA . ASN A 1 163 ? -0.689 8.553 -17.769 1.00 94.88 163 ASN A CA 1
ATOM 1307 C C . ASN A 1 163 ? -0.215 7.724 -18.980 1.00 94.88 163 ASN A C 1
ATOM 1309 O O . ASN A 1 163 ? -0.084 8.243 -20.090 1.00 94.88 163 ASN A O 1
ATOM 1313 N N . HIS A 1 164 ? 0.093 6.441 -18.772 1.00 93.25 164 HIS A N 1
ATOM 1314 C CA . HIS A 1 164 ? 0.655 5.518 -19.755 1.00 93.25 164 HIS A CA 1
ATOM 1315 C C . HIS A 1 164 ? 1.977 5.980 -20.387 1.00 93.25 164 HIS A C 1
ATOM 1317 O O . HIS A 1 164 ? 2.354 5.488 -21.452 1.00 93.25 164 HIS A O 1
ATOM 1323 N N . ASN A 1 165 ? 2.717 6.898 -19.764 1.00 95.38 165 ASN A N 1
ATOM 1324 C CA . ASN A 1 165 ? 4.043 7.312 -20.207 1.00 95.38 165 ASN A CA 1
ATOM 1325 C C . ASN A 1 165 ? 5.142 6.533 -19.460 1.00 95.38 165 ASN A C 1
ATOM 1327 O O . ASN A 1 165 ? 5.400 6.769 -18.284 1.00 95.38 165 ASN A O 1
ATOM 1331 N N . LEU A 1 166 ? 5.810 5.614 -20.163 1.00 96.88 166 LEU A N 1
ATOM 1332 C CA . LEU A 1 166 ? 6.895 4.790 -19.616 1.00 96.88 166 LEU A CA 1
ATOM 1333 C C . LEU A 1 166 ? 8.282 5.423 -19.754 1.00 96.88 166 LEU A C 1
ATOM 1335 O O . LEU A 1 166 ? 9.238 4.880 -19.208 1.00 96.88 166 LEU A O 1
ATOM 1339 N N . GLU A 1 167 ? 8.419 6.536 -20.474 1.00 97.06 167 GLU A N 1
ATOM 1340 C CA . GLU A 1 167 ? 9.723 7.132 -20.775 1.00 97.06 167 GLU A CA 1
ATOM 1341 C C . GLU A 1 167 ? 10.534 7.477 -19.510 1.00 97.06 167 GLU A C 1
ATOM 1343 O O . GLU A 1 167 ? 11.683 7.036 -19.427 1.00 97.06 167 GLU A O 1
ATOM 1348 N N . PRO A 1 168 ? 9.972 8.132 -18.470 1.00 98.12 168 PRO A N 1
ATOM 1349 C CA . PRO A 1 168 ? 10.728 8.397 -17.244 1.00 98.12 168 PRO A CA 1
ATOM 1350 C C . PRO A 1 168 ? 11.180 7.117 -16.532 1.00 98.12 168 PRO A C 1
ATOM 1352 O O . PRO A 1 168 ? 12.308 7.041 -16.052 1.00 98.12 168 PRO A O 1
ATOM 1355 N N . ALA A 1 169 ? 10.333 6.081 -16.515 1.00 98.06 169 ALA A N 1
ATOM 1356 C CA . ALA A 1 169 ? 10.655 4.802 -15.885 1.00 98.06 169 ALA A CA 1
ATOM 1357 C C . ALA A 1 169 ? 11.767 4.057 -16.637 1.00 98.06 169 ALA A C 1
ATOM 1359 O O . ALA A 1 169 ? 12.665 3.492 -16.015 1.00 98.06 169 ALA A O 1
ATOM 1360 N N . LEU A 1 170 ? 11.731 4.084 -17.972 1.00 97.81 170 LEU A N 1
ATOM 1361 C CA . LEU A 1 170 ? 12.759 3.499 -18.831 1.00 97.81 170 LEU A CA 1
ATOM 1362 C C . LEU A 1 170 ? 14.103 4.222 -18.676 1.00 97.81 170 LEU A C 1
ATOM 1364 O O . LEU A 1 170 ? 15.129 3.560 -18.539 1.00 97.81 170 LEU A O 1
ATOM 1368 N N . ASN A 1 171 ? 14.102 5.556 -18.626 1.00 97.81 171 ASN A N 1
ATOM 1369 C CA . ASN A 1 171 ? 15.317 6.351 -18.421 1.00 97.81 171 ASN A CA 1
ATOM 1370 C C . ASN A 1 171 ? 15.937 6.097 -17.041 1.00 97.81 171 ASN A C 1
ATOM 1372 O O . ASN A 1 171 ? 17.150 5.898 -16.925 1.00 97.81 171 ASN A O 1
ATOM 1376 N N . TRP A 1 172 ? 15.103 6.037 -16.000 1.00 97.56 172 TRP A N 1
ATOM 1377 C CA . TRP A 1 172 ? 15.539 5.676 -14.654 1.00 97.56 172 TRP A CA 1
ATOM 1378 C C . TRP A 1 172 ? 16.138 4.263 -14.616 1.00 97.56 172 TRP A C 1
ATOM 1380 O O . TRP A 1 172 ? 17.220 4.061 -14.061 1.00 97.56 172 TRP A O 1
ATOM 1390 N N . ALA A 1 173 ? 15.481 3.290 -15.253 1.00 96.81 173 ALA A N 1
ATOM 1391 C CA . ALA A 1 173 ? 15.944 1.907 -15.295 1.00 96.81 173 ALA A CA 1
ATOM 1392 C C . ALA A 1 173 ? 17.260 1.759 -16.075 1.00 96.81 173 ALA A C 1
ATOM 1394 O O . ALA A 1 173 ? 18.139 1.016 -15.647 1.00 96.81 173 ALA A O 1
ATOM 1395 N N . ALA A 1 174 ? 17.430 2.495 -17.177 1.00 95.00 174 ALA A N 1
ATOM 1396 C CA . ALA A 1 174 ? 18.674 2.521 -17.944 1.00 95.00 174 ALA A CA 1
ATOM 1397 C C . ALA A 1 174 ? 19.835 3.101 -17.118 1.00 95.00 174 ALA A C 1
ATOM 1399 O O . ALA A 1 174 ? 20.902 2.489 -17.040 1.00 95.00 174 ALA A O 1
ATOM 1400 N N . THR A 1 175 ? 19.597 4.226 -16.434 1.00 96.38 175 THR A N 1
ATOM 1401 C CA . THR A 1 175 ? 20.586 4.897 -15.567 1.00 96.38 175 THR A CA 1
ATOM 1402 C C . THR A 1 175 ? 21.035 4.011 -14.401 1.00 96.38 175 THR A C 1
ATOM 1404 O O . THR A 1 175 ? 22.175 4.098 -13.954 1.00 96.38 175 THR A O 1
ATOM 1407 N N . ASN A 1 176 ? 20.158 3.126 -13.920 1.00 96.00 176 ASN A N 1
ATOM 1408 C CA . ASN A 1 176 ? 20.424 2.242 -12.783 1.00 96.00 176 ASN A CA 1
ATOM 1409 C C . ASN A 1 176 ? 20.641 0.770 -13.180 1.00 96.00 176 ASN A C 1
ATOM 1411 O O . ASN A 1 176 ? 20.646 -0.104 -12.310 1.00 96.00 176 ASN A O 1
ATOM 1415 N N . SER A 1 177 ? 20.822 0.486 -14.471 1.00 91.75 177 SER A N 1
ATOM 1416 C CA . SER A 1 177 ? 20.803 -0.873 -15.031 1.00 91.75 177 SER A CA 1
ATOM 1417 C C . SER A 1 177 ? 21.814 -1.823 -14.383 1.00 91.75 177 SER A C 1
ATOM 1419 O O . SER A 1 177 ? 21.434 -2.928 -13.999 1.00 91.75 177 SER A O 1
ATOM 1421 N N . ASP A 1 178 ? 23.053 -1.383 -14.159 1.00 93.00 178 ASP A N 1
ATOM 1422 C CA . ASP A 1 178 ? 24.089 -2.202 -13.511 1.00 93.00 178 ASP A CA 1
ATOM 1423 C C . ASP A 1 178 ? 23.709 -2.601 -12.078 1.00 93.00 178 ASP A C 1
ATOM 1425 O O . ASP A 1 178 ? 23.850 -3.760 -11.684 1.00 93.00 178 ASP A O 1
ATOM 1429 N N . LYS A 1 179 ? 23.176 -1.654 -11.293 1.00 94.81 179 LYS A N 1
ATOM 1430 C CA . LYS A 1 179 ? 22.752 -1.906 -9.905 1.00 94.81 179 LYS A CA 1
ATOM 1431 C C . LYS A 1 179 ? 21.535 -2.829 -9.852 1.00 94.81 179 LYS A C 1
ATOM 1433 O O . LYS A 1 179 ? 21.454 -3.691 -8.981 1.00 94.81 179 LYS A O 1
ATOM 1438 N N . LEU A 1 180 ? 20.605 -2.662 -10.791 1.00 94.31 180 LEU A N 1
ATOM 1439 C CA . LEU A 1 180 ? 19.426 -3.519 -10.930 1.00 94.31 180 LEU A CA 1
ATOM 1440 C C . LEU A 1 180 ? 19.810 -4.945 -11.350 1.00 94.31 180 LEU A C 1
ATOM 1442 O O . LEU A 1 180 ? 19.248 -5.909 -10.837 1.00 94.31 180 LEU A O 1
ATOM 1446 N N . ALA A 1 181 ? 20.801 -5.101 -12.229 1.00 90.88 181 ALA A N 1
ATOM 1447 C CA . ALA A 1 181 ? 21.312 -6.413 -12.613 1.00 90.88 181 ALA A CA 1
ATOM 1448 C C . ALA A 1 181 ? 22.007 -7.118 -11.435 1.00 90.88 181 ALA A C 1
ATOM 1450 O O . ALA A 1 181 ? 21.773 -8.303 -11.205 1.00 90.88 181 ALA A O 1
ATOM 1451 N N . GLN A 1 182 ? 22.805 -6.389 -10.645 1.00 91.56 182 GLN A N 1
ATOM 1452 C CA . GLN A 1 182 ? 23.467 -6.927 -9.448 1.00 91.56 182 GLN A CA 1
ATOM 1453 C C . GLN A 1 182 ? 22.477 -7.392 -8.371 1.00 91.56 182 GLN A C 1
ATOM 1455 O O . GLN A 1 182 ? 22.765 -8.352 -7.659 1.00 91.56 182 GLN A O 1
ATOM 1460 N N . SER A 1 183 ? 21.308 -6.752 -8.259 1.00 87.81 183 SER A N 1
ATOM 1461 C CA . SER A 1 183 ? 20.247 -7.172 -7.334 1.00 87.81 183 SER A CA 1
ATOM 1462 C C . SER A 1 183 ? 19.360 -8.303 -7.873 1.00 87.81 183 SER A C 1
ATOM 1464 O O . SER A 1 183 ? 18.451 -8.744 -7.168 1.00 87.81 183 SER A O 1
ATOM 1466 N N . GLY A 1 184 ? 19.608 -8.782 -9.100 1.00 89.31 184 GLY A N 1
ATOM 1467 C CA . GLY A 1 184 ? 18.792 -9.807 -9.755 1.00 89.31 184 GLY A CA 1
ATOM 1468 C C . GLY A 1 184 ? 17.396 -9.313 -10.146 1.00 89.31 184 GLY A C 1
ATOM 1469 O O . GLY A 1 184 ? 16.441 -10.084 -10.118 1.00 89.31 184 GLY A O 1
ATOM 1470 N N . SER A 1 185 ? 17.249 -8.019 -10.439 1.00 92.31 185 SER A N 1
ATOM 1471 C CA . SER A 1 185 ? 15.965 -7.395 -10.752 1.00 92.31 185 SER A CA 1
ATOM 1472 C C . SER A 1 185 ? 15.609 -7.472 -12.235 1.00 92.31 185 SER A C 1
ATOM 1474 O O . SER A 1 185 ? 16.315 -6.938 -13.091 1.00 92.31 185 SER A O 1
ATOM 1476 N N . ASP A 1 186 ? 14.426 -8.009 -12.536 1.00 93.56 186 ASP A N 1
ATOM 1477 C CA . ASP A 1 186 ? 13.910 -8.103 -13.911 1.00 93.56 186 ASP A CA 1
ATOM 1478 C C . ASP A 1 186 ? 13.091 -6.870 -14.339 1.00 93.56 186 ASP A C 1
ATOM 1480 O O . ASP A 1 186 ? 12.376 -6.898 -15.346 1.00 93.56 186 ASP A O 1
ATOM 1484 N N . ILE A 1 187 ? 13.135 -5.772 -13.570 1.00 95.69 187 ILE A N 1
ATOM 1485 C CA . ILE A 1 187 ? 12.311 -4.578 -13.829 1.00 95.69 187 ILE A CA 1
ATOM 1486 C C . ILE A 1 187 ? 12.583 -3.969 -15.208 1.00 95.69 187 ILE A C 1
ATOM 1488 O O . ILE A 1 187 ? 11.650 -3.525 -15.875 1.00 95.69 187 ILE A O 1
ATOM 1492 N N . VAL A 1 188 ? 13.838 -4.013 -15.667 1.00 95.88 188 VAL A N 1
ATOM 1493 C CA . VAL A 1 188 ? 14.250 -3.481 -16.974 1.00 95.88 188 VAL A CA 1
ATOM 1494 C C . VAL A 1 188 ? 13.522 -4.220 -18.100 1.00 95.88 188 VAL A C 1
ATOM 1496 O O . VAL A 1 188 ? 12.895 -3.594 -18.957 1.00 95.88 188 VAL A O 1
ATOM 1499 N N . LEU A 1 189 ? 13.512 -5.557 -18.053 1.00 95.56 189 LEU A N 1
ATOM 1500 C CA . LEU A 1 189 ? 12.775 -6.377 -19.011 1.00 95.56 189 LEU A CA 1
ATOM 1501 C C . LEU A 1 189 ? 11.269 -6.112 -18.924 1.00 95.56 189 LEU A C 1
ATOM 1503 O O . LEU A 1 189 ? 10.617 -5.972 -19.958 1.00 95.56 189 LEU A O 1
ATOM 1507 N N . LYS A 1 190 ? 10.699 -6.019 -17.717 1.00 96.00 190 LYS A N 1
ATOM 1508 C CA . LYS A 1 190 ? 9.258 -5.775 -17.531 1.00 96.00 190 LYS A CA 1
ATOM 1509 C C . LYS A 1 190 ? 8.815 -4.424 -18.109 1.00 96.00 190 LYS A C 1
ATOM 1511 O O . LYS A 1 190 ? 7.778 -4.367 -18.769 1.00 96.00 190 LYS A O 1
ATOM 1516 N N . LEU A 1 191 ? 9.606 -3.363 -17.926 1.00 97.44 191 LEU A N 1
ATOM 1517 C CA . LEU A 1 191 ? 9.341 -2.040 -18.506 1.00 97.44 191 LEU A CA 1
ATOM 1518 C C . LEU A 1 191 ? 9.391 -2.076 -20.039 1.00 97.44 191 LEU A C 1
ATOM 1520 O O . LEU A 1 191 ? 8.451 -1.624 -20.695 1.00 97.44 191 LEU A O 1
ATOM 1524 N N . HIS A 1 192 ? 10.435 -2.679 -20.618 1.00 97.12 192 HIS A N 1
ATOM 1525 C CA . HIS A 1 192 ? 10.534 -2.843 -22.071 1.00 97.12 192 HIS A CA 1
ATOM 1526 C C . HIS A 1 192 ? 9.425 -3.736 -22.641 1.00 97.12 192 HIS A C 1
ATOM 1528 O O . HIS A 1 192 ? 8.913 -3.461 -23.724 1.00 97.12 192 HIS A O 1
ATOM 1534 N N . SER A 1 193 ? 9.003 -4.763 -21.901 1.00 95.56 193 SER A N 1
ATOM 1535 C CA . SER A 1 193 ? 7.872 -5.620 -22.271 1.00 95.56 193 SER A CA 1
ATOM 1536 C C . SER A 1 193 ? 6.573 -4.817 -22.341 1.00 95.56 193 SER A C 1
ATOM 1538 O O . SER A 1 193 ? 5.849 -4.917 -23.327 1.00 95.56 193 SER A O 1
ATOM 1540 N N . MET A 1 194 ? 6.295 -3.974 -21.339 1.00 95.94 194 MET A N 1
ATOM 1541 C CA . MET A 1 194 ? 5.110 -3.110 -21.340 1.00 95.94 194 MET A CA 1
ATOM 1542 C C . MET A 1 194 ? 5.149 -2.099 -22.495 1.00 95.94 194 MET A C 1
ATOM 1544 O O . MET A 1 194 ? 4.148 -1.918 -23.187 1.00 95.94 194 MET A O 1
ATOM 1548 N N . GLN A 1 195 ? 6.307 -1.486 -22.761 1.00 95.56 195 GLN A N 1
ATOM 1549 C CA . GLN A 1 195 ? 6.459 -0.555 -23.881 1.00 95.56 195 GLN A CA 1
ATOM 1550 C C . GLN A 1 195 ? 6.259 -1.252 -25.234 1.00 95.56 195 GLN A C 1
ATOM 1552 O O . GLN A 1 195 ? 5.578 -0.715 -26.104 1.00 95.56 195 GLN A O 1
ATOM 1557 N N . PHE A 1 196 ? 6.784 -2.467 -25.403 1.00 94.62 196 PHE A N 1
ATOM 1558 C CA . PHE A 1 196 ? 6.556 -3.279 -26.598 1.00 94.62 196 PHE A CA 1
ATOM 1559 C C . PHE A 1 196 ? 5.064 -3.580 -26.814 1.00 94.62 196 PHE A C 1
ATOM 1561 O O . PHE A 1 196 ? 4.551 -3.414 -27.921 1.00 94.62 196 PHE A O 1
ATOM 1568 N N . ILE A 1 197 ? 4.346 -3.969 -25.756 1.00 92.81 197 ILE A N 1
ATOM 1569 C CA . ILE A 1 197 ? 2.900 -4.216 -25.823 1.00 92.81 197 ILE A CA 1
ATOM 1570 C C . ILE A 1 197 ? 2.136 -2.930 -26.168 1.00 92.81 197 ILE A C 1
ATOM 1572 O O . ILE A 1 197 ? 1.250 -2.963 -27.022 1.00 92.81 197 ILE A O 1
ATOM 1576 N N . LYS A 1 198 ? 2.522 -1.786 -25.592 1.00 91.44 198 LYS A N 1
ATOM 1577 C CA . LYS A 1 198 ? 1.935 -0.476 -25.907 1.00 91.44 198 LYS A CA 1
ATOM 1578 C C . LYS A 1 198 ? 2.110 -0.102 -27.385 1.00 91.44 198 LYS A C 1
ATOM 1580 O O . LYS A 1 198 ? 1.159 0.380 -27.998 1.00 91.44 198 LYS A O 1
ATOM 1585 N N . ILE A 1 199 ? 3.286 -0.355 -27.973 1.00 91.31 199 ILE A N 1
ATOM 1586 C CA . ILE A 1 199 ? 3.529 -0.143 -29.414 1.00 91.31 199 ILE A CA 1
ATOM 1587 C C . ILE A 1 199 ? 2.544 -0.984 -30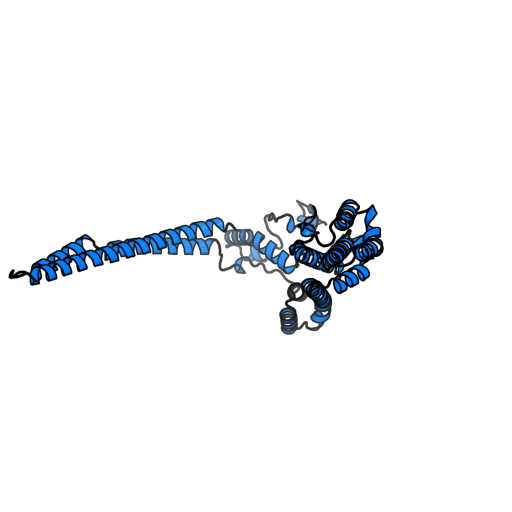.242 1.00 91.31 199 ILE A C 1
ATOM 1589 O O . ILE A 1 199 ? 1.919 -0.467 -31.166 1.00 91.31 199 ILE A O 1
ATOM 1593 N N . LEU A 1 200 ? 2.334 -2.253 -29.874 1.00 88.62 200 LEU A N 1
ATOM 1594 C CA . LEU A 1 200 ? 1.385 -3.135 -30.566 1.00 88.62 200 LEU A CA 1
ATOM 1595 C C . LEU A 1 200 ? -0.087 -2.727 -30.396 1.00 88.62 200 LEU A C 1
ATOM 1597 O O . LEU A 1 200 ? -0.887 -2.969 -31.302 1.00 88.62 200 LEU A O 1
ATOM 1601 N N . GLN A 1 201 ? -0.460 -2.134 -29.259 1.00 86.31 201 GLN A N 1
ATOM 1602 C CA . GLN A 1 201 ? -1.829 -1.677 -28.995 1.00 86.31 201 GLN A CA 1
ATOM 1603 C C . GLN A 1 201 ? -2.169 -0.372 -29.725 1.00 86.31 201 GLN A C 1
ATOM 1605 O O . GLN A 1 201 ? -3.269 -0.244 -30.257 1.00 86.31 201 GLN A O 1
ATOM 1610 N N . ASN A 1 202 ? -1.231 0.574 -29.810 1.00 83.56 202 ASN A N 1
ATOM 1611 C CA . ASN A 1 202 ? -1.472 1.914 -30.362 1.00 83.56 202 ASN A CA 1
ATOM 1612 C C . ASN A 1 202 ? -1.478 1.974 -31.902 1.00 83.56 202 ASN A C 1
ATOM 1614 O O . ASN A 1 202 ? -1.265 3.033 -32.487 1.00 83.56 202 ASN A O 1
ATOM 1618 N N . GLY A 1 203 ? -1.703 0.841 -32.573 1.00 69.56 203 GLY A N 1
ATOM 1619 C CA . GLY A 1 203 ? -1.660 0.755 -34.033 1.00 69.56 203 GLY A CA 1
ATOM 1620 C C . GLY A 1 203 ? -0.251 0.878 -34.619 1.00 69.56 203 GLY A C 1
ATOM 1621 O O . GLY A 1 203 ? -0.125 1.098 -35.823 1.00 69.56 203 GLY A O 1
ATOM 1622 N N . GLY A 1 204 ? 0.793 0.729 -33.791 1.00 70.00 204 GLY A N 1
ATOM 1623 C CA . GLY A 1 204 ? 2.178 0.677 -34.245 1.00 70.00 204 GLY A CA 1
ATOM 1624 C C . GLY A 1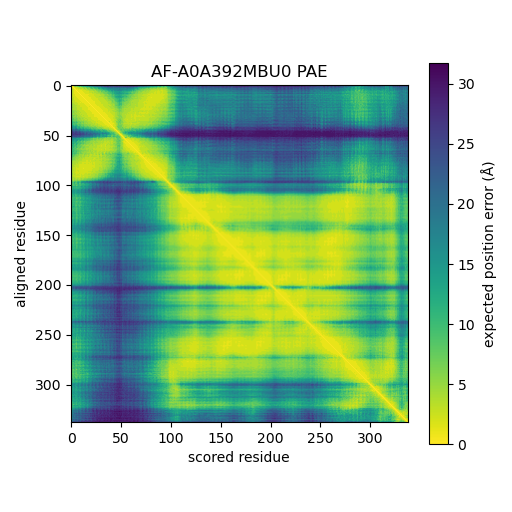 204 ? 2.382 -0.452 -35.250 1.00 70.00 204 GLY A C 1
ATOM 1625 O O . GLY A 1 204 ? 1.740 -1.510 -35.187 1.00 70.00 204 GLY A O 1
ATOM 1626 N N . SER A 1 205 ? 3.268 -0.223 -36.217 1.00 79.69 205 SER A N 1
ATOM 1627 C CA . SER A 1 205 ? 3.551 -1.242 -37.227 1.00 79.69 205 SER A CA 1
ATOM 1628 C C . SER A 1 205 ? 4.234 -2.450 -36.578 1.00 79.69 205 SER A C 1
ATOM 1630 O O . SER A 1 205 ? 5.004 -2.325 -35.622 1.00 79.69 205 SER A O 1
ATOM 1632 N N . ARG A 1 206 ? 3.994 -3.649 -37.120 1.00 85.69 206 ARG A N 1
ATOM 1633 C CA . ARG A 1 206 ? 4.709 -4.862 -36.690 1.00 85.69 206 ARG A CA 1
ATOM 1634 C C . ARG A 1 206 ? 6.230 -4.669 -36.749 1.00 85.69 206 ARG A C 1
ATOM 1636 O O . ARG A 1 206 ? 6.942 -5.198 -35.898 1.00 85.69 206 ARG A O 1
ATOM 1643 N N . ASP A 1 207 ? 6.704 -3.912 -37.735 1.00 89.06 207 ASP A N 1
ATOM 1644 C CA . ASP A 1 207 ? 8.122 -3.631 -37.942 1.00 89.06 207 ASP A CA 1
ATOM 1645 C C . ASP A 1 207 ? 8.699 -2.720 -36.853 1.00 89.06 207 ASP A C 1
ATOM 1647 O O . ASP A 1 207 ? 9.804 -2.974 -36.378 1.00 89.06 207 ASP A O 1
ATOM 1651 N N . GLU A 1 208 ? 7.940 -1.726 -36.388 1.00 91.50 208 GLU A N 1
ATOM 1652 C CA . GLU A 1 208 ? 8.323 -0.861 -35.265 1.00 91.50 208 GLU A CA 1
ATOM 1653 C C . GLU A 1 208 ? 8.474 -1.665 -33.967 1.00 91.50 208 GLU A C 1
ATOM 1655 O O . GLU A 1 208 ? 9.508 -1.589 -33.300 1.00 91.50 208 GLU A O 1
ATOM 1660 N N . ALA A 1 209 ? 7.488 -2.506 -33.642 1.00 91.94 209 ALA A N 1
ATOM 1661 C CA . ALA A 1 209 ? 7.551 -3.368 -32.463 1.00 91.94 209 ALA A CA 1
ATOM 1662 C C . ALA A 1 209 ? 8.721 -4.365 -32.549 1.00 91.94 209 ALA A C 1
ATOM 1664 O O . ALA A 1 209 ? 9.432 -4.592 -31.567 1.00 91.94 209 ALA A O 1
ATOM 1665 N N . LEU A 1 210 ? 8.958 -4.942 -33.733 1.00 93.25 210 LEU A N 1
ATOM 1666 C CA . LEU A 1 210 ? 10.077 -5.854 -33.967 1.00 93.25 210 LEU A CA 1
ATOM 1667 C C . LEU A 1 210 ? 11.430 -5.143 -33.840 1.00 93.25 210 LEU A C 1
ATOM 1669 O O . LEU A 1 210 ? 12.362 -5.705 -33.262 1.00 93.25 210 LEU A O 1
ATOM 1673 N N . HIS A 1 211 ? 11.545 -3.920 -34.358 1.00 94.88 211 HIS A N 1
ATOM 1674 C CA . HIS A 1 211 ? 12.740 -3.100 -34.201 1.00 94.88 211 HIS A CA 1
ATOM 1675 C C . HIS A 1 211 ? 13.006 -2.809 -32.721 1.00 94.88 211 HIS A C 1
ATOM 1677 O O . HIS A 1 211 ? 14.102 -3.082 -32.234 1.00 94.88 211 HIS A O 1
ATOM 1683 N N . TYR A 1 212 ? 11.983 -2.372 -31.982 1.00 95.62 212 TYR A N 1
ATOM 1684 C CA . TYR A 1 212 ? 12.081 -2.121 -30.545 1.00 95.62 212 TYR A CA 1
ATOM 1685 C C . TYR A 1 212 ? 12.559 -3.357 -29.771 1.00 95.62 212 TYR A C 1
ATOM 1687 O O . TYR A 1 212 ? 13.473 -3.277 -28.947 1.00 95.62 212 TYR A O 1
ATOM 1695 N N . ALA A 1 213 ? 11.987 -4.527 -30.068 1.00 95.38 213 ALA A N 1
ATOM 1696 C CA . ALA A 1 213 ? 12.365 -5.773 -29.416 1.00 95.38 213 ALA A CA 1
ATOM 1697 C C . ALA A 1 213 ? 13.816 -6.185 -29.695 1.00 95.38 213 ALA A C 1
ATOM 1699 O O . ALA A 1 213 ? 14.514 -6.627 -28.781 1.00 95.38 213 ALA A O 1
ATOM 1700 N N . ARG A 1 214 ? 14.296 -6.020 -30.933 1.00 95.25 214 ARG A N 1
ATOM 1701 C CA . ARG A 1 214 ? 15.696 -6.308 -31.284 1.00 95.25 214 ARG A CA 1
ATOM 1702 C C . ARG A 1 214 ? 16.667 -5.424 -30.510 1.00 95.25 214 ARG A C 1
ATOM 1704 O O . ARG A 1 214 ? 17.693 -5.921 -30.061 1.00 95.25 214 ARG A O 1
ATOM 1711 N N . THR A 1 215 ? 16.323 -4.154 -30.325 1.00 96.00 215 THR A N 1
ATOM 1712 C CA . THR A 1 215 ? 17.178 -3.189 -29.628 1.00 96.00 215 THR A CA 1
ATOM 1713 C C . THR A 1 215 ? 17.179 -3.404 -28.115 1.00 96.00 215 THR A C 1
ATOM 1715 O O . THR A 1 215 ? 18.244 -3.437 -27.506 1.00 96.00 215 THR A O 1
ATOM 1718 N N . HIS A 1 216 ? 16.006 -3.578 -27.498 1.00 95.94 216 HIS A N 1
ATOM 1719 C CA . HIS A 1 216 ? 15.875 -3.498 -26.038 1.00 95.94 216 HIS A CA 1
ATOM 1720 C C . HIS A 1 216 ? 15.556 -4.823 -25.335 1.00 95.94 216 HIS A C 1
ATOM 1722 O O . HIS A 1 216 ? 15.861 -4.975 -24.157 1.00 95.94 216 HIS A O 1
ATOM 1728 N N . ILE A 1 217 ? 14.945 -5.790 -26.025 1.00 95.19 217 ILE A N 1
ATOM 1729 C CA . ILE A 1 217 ? 14.506 -7.065 -25.424 1.00 95.19 217 ILE A CA 1
ATOM 1730 C C . ILE A 1 217 ? 15.495 -8.196 -25.737 1.00 95.19 217 ILE A C 1
ATOM 1732 O O . ILE A 1 217 ? 15.710 -9.074 -24.903 1.00 95.19 217 ILE A O 1
ATOM 1736 N N . SER A 1 218 ? 16.149 -8.163 -26.903 1.00 93.75 218 SER A N 1
ATOM 1737 C CA . SER A 1 218 ? 17.129 -9.176 -27.323 1.00 93.75 218 SER A CA 1
ATOM 1738 C C . SER A 1 218 ? 18.233 -9.478 -26.294 1.00 93.75 218 SER A C 1
ATOM 1740 O O . SER A 1 218 ? 18.580 -10.655 -26.174 1.00 93.75 218 SER A O 1
ATOM 1742 N N . PRO A 1 219 ? 18.773 -8.504 -25.528 1.00 92.75 219 PRO A N 1
ATOM 1743 C CA . PRO A 1 219 ? 19.778 -8.793 -24.499 1.00 92.75 219 PRO A CA 1
ATOM 1744 C C . PRO A 1 219 ? 19.302 -9.765 -23.407 1.00 92.75 219 PRO A C 1
ATOM 1746 O O . PRO A 1 219 ? 20.116 -10.455 -22.802 1.00 92.75 219 PRO A O 1
ATOM 1749 N N . PHE A 1 220 ? 17.989 -9.869 -23.181 1.00 93.06 220 PHE A N 1
ATOM 1750 C CA . PHE A 1 220 ? 17.389 -10.747 -22.172 1.00 93.06 220 PHE A CA 1
ATOM 1751 C C . PHE A 1 220 ? 17.027 -12.138 -22.709 1.00 93.06 220 PHE A C 1
ATOM 1753 O O . PHE A 1 220 ? 16.528 -12.974 -21.960 1.00 93.06 220 PHE A O 1
ATOM 1760 N N . ALA A 1 221 ? 17.255 -12.421 -23.996 1.00 91.31 221 ALA A N 1
ATOM 1761 C CA . ALA A 1 221 ? 16.807 -13.667 -24.620 1.00 91.31 221 ALA A CA 1
ATOM 1762 C C . ALA A 1 221 ? 17.428 -14.924 -23.992 1.00 91.31 221 ALA A C 1
ATOM 1764 O O . ALA A 1 221 ? 16.777 -15.962 -23.950 1.00 91.31 221 ALA A O 1
ATOM 1765 N N . THR A 1 222 ? 18.661 -14.845 -23.488 1.00 90.81 222 THR A N 1
ATOM 1766 C CA . THR A 1 222 ? 19.343 -15.985 -22.858 1.00 90.81 222 THR A CA 1
ATOM 1767 C C . THR A 1 222 ? 18.835 -16.266 -21.445 1.00 90.81 222 THR A C 1
ATOM 1769 O O . THR A 1 222 ? 18.693 -17.428 -21.078 1.00 90.81 222 THR A O 1
ATOM 1772 N N . SER A 1 223 ? 18.528 -15.225 -20.665 1.00 91.50 223 SER A N 1
ATOM 1773 C CA . SER A 1 223 ? 18.067 -15.346 -19.275 1.00 91.50 223 SER A CA 1
ATOM 1774 C C . SER A 1 223 ? 16.548 -15.507 -19.147 1.00 91.50 223 SER A C 1
ATOM 1776 O O . SER A 1 223 ? 16.083 -16.178 -18.233 1.00 91.50 223 SER A O 1
ATOM 1778 N N . HIS A 1 224 ? 15.771 -14.952 -20.083 1.00 93.62 224 HIS A N 1
ATOM 1779 C CA . HIS A 1 224 ? 14.308 -14.851 -20.012 1.00 93.62 224 HIS A CA 1
ATOM 1780 C C . HIS A 1 224 ? 13.611 -15.341 -21.288 1.00 93.62 224 HIS A C 1
ATOM 1782 O O . HIS A 1 224 ? 12.608 -14.774 -21.730 1.00 93.62 224 HIS A O 1
ATOM 1788 N N . ILE A 1 225 ? 14.127 -16.413 -21.902 1.00 93.62 225 ILE A N 1
ATOM 1789 C CA . ILE A 1 225 ? 13.663 -16.895 -23.213 1.00 93.62 225 ILE A CA 1
ATOM 1790 C C . ILE A 1 225 ? 12.145 -17.106 -23.286 1.00 93.62 225 ILE A C 1
ATOM 1792 O O . ILE A 1 225 ? 11.526 -16.748 -24.285 1.00 93.62 225 ILE A O 1
ATOM 1796 N N . ALA A 1 226 ? 11.532 -17.640 -22.225 1.00 93.50 226 ALA A N 1
ATOM 1797 C CA . ALA A 1 226 ? 10.102 -17.923 -22.196 1.00 93.50 226 ALA A CA 1
ATOM 1798 C C . ALA A 1 226 ? 9.262 -16.642 -22.308 1.00 93.50 226 ALA A C 1
ATOM 1800 O O . ALA A 1 226 ? 8.259 -16.624 -23.019 1.00 93.50 226 ALA A O 1
ATOM 1801 N N . ASP A 1 227 ? 9.670 -15.561 -21.645 1.00 92.00 227 ASP A N 1
ATOM 1802 C CA . ASP A 1 227 ? 8.949 -14.290 -21.704 1.00 92.00 227 ASP A CA 1
ATOM 1803 C C . ASP A 1 227 ? 9.210 -13.569 -23.026 1.00 92.00 227 ASP A C 1
ATOM 1805 O O . ASP A 1 227 ? 8.267 -13.085 -23.654 1.00 92.00 227 ASP A O 1
ATOM 1809 N N . VAL A 1 228 ? 10.447 -13.615 -23.530 1.00 94.31 228 VAL A N 1
ATOM 1810 C CA . VAL A 1 228 ? 10.777 -13.099 -24.866 1.00 94.31 228 VAL A CA 1
ATOM 1811 C C . VAL A 1 228 ? 9.962 -13.816 -25.950 1.00 94.31 228 VAL A C 1
ATOM 1813 O O . VAL A 1 228 ? 9.399 -13.161 -26.824 1.00 94.31 228 VAL A O 1
ATOM 1816 N N . GLN A 1 229 ? 9.809 -15.142 -25.880 1.00 93.50 229 GLN A N 1
ATOM 1817 C CA . GLN A 1 229 ? 8.988 -15.913 -26.821 1.00 93.50 229 GLN A CA 1
ATOM 1818 C C . GLN A 1 229 ? 7.510 -15.508 -26.786 1.00 93.50 229 GLN A C 1
ATOM 1820 O O . GLN A 1 229 ? 6.900 -15.361 -27.849 1.00 93.50 229 GLN A O 1
ATOM 1825 N N . LYS A 1 230 ? 6.931 -15.280 -25.598 1.00 93.12 230 LYS A N 1
ATOM 1826 C CA . LYS A 1 230 ? 5.548 -14.784 -25.475 1.00 93.12 230 LYS A CA 1
ATOM 1827 C C . LYS A 1 230 ? 5.392 -13.430 -26.169 1.00 93.12 230 LYS A C 1
ATOM 1829 O O . LYS A 1 230 ? 4.475 -13.263 -26.973 1.00 93.12 230 LYS A O 1
ATOM 1834 N N . LEU A 1 231 ? 6.317 -12.497 -25.927 1.00 93.44 231 LEU A N 1
ATOM 1835 C CA . LEU A 1 231 ? 6.314 -11.176 -26.567 1.00 93.44 231 LEU A CA 1
ATOM 1836 C C . LEU A 1 231 ? 6.453 -11.293 -28.088 1.00 93.44 231 LEU A C 1
ATOM 1838 O O . LEU A 1 231 ? 5.686 -10.682 -28.826 1.00 93.44 231 LEU A O 1
ATOM 1842 N N . MET A 1 232 ? 7.364 -12.134 -28.581 1.00 93.31 232 MET A N 1
ATOM 1843 C CA . MET A 1 232 ? 7.546 -12.318 -30.026 1.00 93.31 232 MET A CA 1
ATOM 1844 C C . MET A 1 232 ? 6.310 -12.936 -30.682 1.00 93.31 232 MET A C 1
ATOM 1846 O O . MET A 1 232 ? 5.945 -12.564 -31.796 1.00 93.31 232 MET A O 1
ATOM 1850 N N . THR A 1 233 ? 5.614 -13.829 -29.980 1.00 91.31 233 THR A N 1
ATOM 1851 C CA . THR A 1 233 ? 4.384 -14.458 -30.473 1.00 91.31 233 THR A CA 1
ATOM 1852 C C . THR A 1 233 ? 3.231 -13.452 -30.583 1.00 91.31 233 THR A C 1
ATOM 1854 O O . THR A 1 233 ? 2.397 -13.577 -31.479 1.00 91.31 233 THR A O 1
ATOM 1857 N N . CYS A 1 234 ? 3.220 -12.391 -29.766 1.00 91.25 234 CYS A N 1
ATOM 1858 C CA . CYS A 1 234 ? 2.239 -11.301 -29.864 1.00 91.25 234 CYS A CA 1
ATOM 1859 C C . CYS A 1 234 ? 2.260 -10.595 -31.235 1.00 91.25 234 CYS A C 1
ATOM 1861 O O . CYS A 1 234 ? 1.226 -10.094 -31.676 1.00 91.25 234 CYS A O 1
ATOM 1863 N N . LEU A 1 235 ? 3.390 -10.625 -31.959 1.00 90.06 235 LEU A N 1
ATOM 1864 C CA . LEU A 1 235 ? 3.510 -10.066 -33.316 1.00 90.06 235 LEU A CA 1
ATOM 1865 C C . LEU A 1 235 ? 2.586 -10.744 -34.344 1.00 90.06 235 LEU A C 1
ATOM 1867 O O . LEU A 1 235 ? 2.352 -10.181 -35.414 1.00 90.06 235 LEU A O 1
ATOM 1871 N N . LEU A 1 236 ? 2.072 -11.944 -34.050 1.00 88.50 236 LEU A N 1
ATOM 1872 C CA . LEU A 1 236 ? 1.135 -12.668 -34.918 1.00 88.50 236 LEU A CA 1
ATOM 1873 C C . LEU A 1 236 ? -0.322 -12.181 -34.773 1.00 88.50 236 LEU A C 1
ATOM 1875 O O . LEU A 1 236 ? -1.168 -12.564 -35.578 1.00 88.50 236 LEU A O 1
ATOM 1879 N N . TRP A 1 237 ? -0.620 -11.313 -33.794 1.00 86.06 237 TRP A N 1
ATOM 1880 C CA . TRP A 1 237 ? -1.958 -10.753 -33.538 1.00 86.06 237 TRP A CA 1
ATOM 1881 C C . TRP A 1 237 ? -2.009 -9.214 -33.681 1.00 86.06 237 TRP A C 1
ATOM 1883 O O . TRP A 1 237 ? -2.463 -8.527 -32.760 1.00 86.06 237 TRP A O 1
ATOM 1893 N N . PRO A 1 238 ? -1.597 -8.629 -34.823 1.00 76.75 238 PRO A N 1
ATOM 1894 C CA . PRO A 1 238 ? -1.632 -7.178 -35.008 1.00 76.75 238 PRO A CA 1
ATOM 1895 C C . PRO A 1 238 ? -3.070 -6.650 -34.892 1.00 76.75 238 PRO A C 1
ATOM 1897 O O . PRO A 1 238 ? -3.990 -7.176 -35.526 1.00 76.75 238 PRO A O 1
ATOM 1900 N N . GLY A 1 239 ? -3.283 -5.648 -34.035 1.00 76.38 239 GLY A N 1
ATOM 1901 C CA . GLY A 1 239 ? -4.602 -5.054 -33.775 1.00 76.38 239 GLY A CA 1
ATOM 1902 C C . GLY A 1 239 ? -5.648 -6.007 -33.172 1.00 76.38 239 GLY A C 1
ATOM 1903 O O . GLY A 1 239 ? -6.818 -5.648 -33.070 1.00 76.38 239 GLY A O 1
ATOM 1904 N N . LYS A 1 240 ? -5.266 -7.237 -32.798 1.00 83.94 240 LYS A N 1
ATOM 1905 C CA . LYS A 1 240 ? -6.162 -8.273 -32.246 1.00 83.94 240 LYS A CA 1
ATOM 1906 C C . LYS A 1 240 ? -5.547 -8.973 -31.036 1.00 83.94 240 LYS A C 1
ATOM 1908 O O . LYS A 1 240 ? -5.851 -10.138 -30.781 1.00 83.94 240 LYS A O 1
ATOM 1913 N N . LEU A 1 241 ? -4.682 -8.278 -30.300 1.00 86.00 241 LEU A N 1
ATOM 1914 C CA . LEU A 1 241 ? -3.919 -8.858 -29.197 1.00 86.00 241 LEU A CA 1
ATOM 1915 C C . LEU A 1 241 ? -4.823 -9.363 -28.059 1.00 86.00 241 LEU A C 1
ATOM 1917 O O . LEU A 1 241 ? -4.516 -10.381 -27.442 1.00 86.00 241 LEU A O 1
ATOM 1921 N N . GLU A 1 242 ? -5.995 -8.748 -27.883 1.00 86.44 242 GLU A N 1
ATOM 1922 C CA . GLU A 1 242 ? -7.059 -9.196 -26.966 1.00 86.44 242 GLU A CA 1
ATOM 1923 C C . GLU A 1 242 ? -7.574 -10.614 -27.272 1.00 86.44 242 GLU A C 1
ATOM 1925 O O . GLU A 1 242 ? -8.083 -11.305 -26.397 1.00 86.44 242 GLU A O 1
ATOM 1930 N N . LYS A 1 243 ? -7.442 -11.075 -28.523 1.00 87.31 243 LYS A N 1
ATOM 1931 C CA . LYS A 1 243 ? -7.832 -12.429 -28.956 1.00 87.31 243 LYS A CA 1
ATOM 1932 C C . LYS A 1 243 ? -6.669 -13.420 -28.918 1.00 87.31 243 LYS A C 1
ATOM 1934 O O . LYS A 1 243 ? -6.825 -14.561 -29.352 1.00 87.31 243 LYS A O 1
ATOM 1939 N N . SER A 1 244 ? -5.493 -12.981 -28.478 1.00 88.75 244 SER A N 1
ATOM 1940 C CA . SER A 1 244 ? -4.324 -13.843 -28.379 1.00 88.75 244 SER A CA 1
ATOM 1941 C C . SER A 1 244 ? -4.380 -14.707 -27.110 1.00 88.75 244 SER A C 1
ATOM 1943 O O . SER A 1 244 ? -5.022 -14.335 -26.120 1.00 88.75 244 SER A O 1
ATOM 1945 N N . PRO A 1 245 ? -3.629 -15.821 -27.073 1.00 89.81 245 PRO A N 1
ATOM 1946 C CA . PRO A 1 245 ? -3.408 -16.584 -25.843 1.00 89.81 245 PRO A CA 1
ATOM 1947 C C . PRO A 1 245 ? -2.784 -15.758 -24.702 1.00 89.81 245 PRO A C 1
ATOM 1949 O O . PRO A 1 245 ? -2.806 -16.190 -23.554 1.00 89.81 245 PRO A O 1
ATOM 1952 N N . TYR A 1 246 ? -2.246 -14.570 -25.005 1.00 89.88 246 TYR A N 1
ATOM 1953 C CA . TYR A 1 246 ? -1.543 -13.690 -24.074 1.00 89.88 246 TYR A CA 1
ATOM 1954 C C . TYR A 1 246 ? -2.323 -12.415 -23.725 1.00 89.88 246 TYR A C 1
ATOM 1956 O O . TYR A 1 246 ? -1.723 -11.456 -23.248 1.00 89.88 246 TYR A O 1
ATOM 1964 N N . HIS A 1 247 ? -3.648 -12.393 -23.911 1.00 88.69 247 HIS A N 1
ATOM 1965 C CA . HIS A 1 247 ? -4.510 -11.257 -23.540 1.00 88.69 247 HIS A CA 1
ATOM 1966 C C . HIS A 1 247 ? -4.304 -10.777 -22.089 1.00 88.69 247 HIS A C 1
ATOM 1968 O O . HIS A 1 247 ? -4.418 -9.591 -21.805 1.00 88.69 247 HIS A O 1
ATOM 1974 N N . ALA A 1 248 ? -3.908 -11.667 -21.170 1.00 91.38 248 ALA A N 1
ATOM 1975 C CA . ALA A 1 248 ? -3.568 -11.311 -19.792 1.00 91.38 248 ALA A CA 1
ATOM 1976 C C . ALA A 1 248 ? -2.421 -10.282 -19.675 1.00 91.38 248 ALA A C 1
ATOM 1978 O O . ALA A 1 248 ? -2.344 -9.576 -18.670 1.00 91.38 248 ALA A O 1
ATOM 1979 N N . LEU A 1 249 ? -1.547 -10.156 -20.685 1.00 88.69 249 LEU A N 1
ATOM 1980 C CA . LEU A 1 249 ? -0.513 -9.111 -20.747 1.00 88.69 249 LEU A CA 1
ATOM 1981 C C . LEU A 1 249 ? -1.109 -7.703 -20.900 1.00 88.69 249 LEU A C 1
ATOM 1983 O O . LEU A 1 249 ? -0.477 -6.732 -20.498 1.00 88.69 249 LEU A O 1
ATOM 1987 N N . LEU A 1 250 ? -2.333 -7.600 -21.418 1.00 89.25 250 LEU A N 1
ATOM 1988 C CA . LEU A 1 250 ? -3.048 -6.344 -21.670 1.00 89.25 250 LEU A CA 1
ATOM 1989 C C . LEU A 1 250 ? -3.867 -5.885 -20.463 1.00 89.25 250 LEU A C 1
ATOM 1991 O O . LEU A 1 250 ? -4.424 -4.790 -20.485 1.00 89.25 250 LEU A O 1
ATOM 1995 N N . SER A 1 251 ? -3.939 -6.705 -19.408 1.00 91.94 251 SER A N 1
ATOM 1996 C CA . SER A 1 251 ? -4.694 -6.372 -18.202 1.00 91.94 251 SER A CA 1
ATOM 1997 C C . SER A 1 251 ? -4.237 -5.023 -17.633 1.00 91.94 251 SER A C 1
ATOM 1999 O O . SER A 1 251 ? -3.040 -4.871 -17.360 1.00 91.94 251 SER A O 1
ATOM 2001 N N . PRO A 1 252 ? -5.157 -4.074 -17.367 1.00 90.25 252 PRO A N 1
ATOM 2002 C CA . PRO A 1 252 ? -4.821 -2.795 -16.742 1.00 90.25 252 PRO A CA 1
ATOM 2003 C C . PRO A 1 252 ? -4.059 -2.961 -15.422 1.00 90.25 252 PRO A C 1
ATOM 2005 O O . PRO A 1 252 ? -3.124 -2.215 -15.156 1.00 90.25 252 PRO A O 1
ATOM 2008 N N . SER A 1 253 ? -4.358 -4.021 -14.662 1.00 93.81 253 SER A N 1
ATOM 2009 C CA . SER A 1 253 ? -3.672 -4.354 -13.406 1.00 93.81 253 SER A CA 1
ATOM 2010 C C . SER A 1 253 ? -2.164 -4.604 -13.553 1.00 93.81 253 SER A C 1
ATOM 2012 O O . SER A 1 253 ? -1.433 -4.590 -12.562 1.00 93.81 253 SER A O 1
ATOM 2014 N N . ASN A 1 254 ? -1.664 -4.856 -14.770 1.00 93.44 254 ASN A N 1
ATOM 2015 C CA . ASN A 1 254 ? -0.227 -4.969 -15.010 1.00 93.44 254 ASN A CA 1
ATOM 2016 C C . ASN A 1 254 ? 0.490 -3.626 -14.856 1.00 93.44 254 ASN A C 1
ATOM 2018 O O . ASN A 1 254 ? 1.657 -3.638 -14.471 1.00 93.44 254 ASN A O 1
ATOM 2022 N N . TRP A 1 255 ? -0.179 -2.497 -15.116 1.00 94.94 255 TRP A N 1
ATOM 2023 C CA . TRP A 1 255 ? 0.380 -1.166 -14.866 1.00 94.94 255 TRP A CA 1
ATOM 2024 C C . TRP A 1 255 ? 0.573 -0.932 -13.372 1.00 94.94 255 TRP A C 1
ATOM 2026 O O . TRP A 1 255 ? 1.675 -0.580 -12.958 1.00 94.94 255 TRP A O 1
ATOM 2036 N N . ASP A 1 256 ? -0.446 -1.237 -12.566 1.00 95.19 256 ASP A N 1
ATOM 2037 C CA . ASP A 1 256 ? -0.380 -1.112 -11.105 1.00 95.19 256 ASP A CA 1
ATOM 2038 C C . ASP A 1 256 ? 0.710 -2.017 -10.520 1.00 95.19 256 ASP A C 1
ATOM 2040 O O . ASP A 1 256 ? 1.547 -1.587 -9.730 1.00 95.19 256 ASP A O 1
ATOM 2044 N N . ARG A 1 257 ? 0.774 -3.275 -10.975 1.00 95.75 257 ARG A N 1
ATOM 2045 C CA . ARG A 1 257 ? 1.807 -4.222 -10.535 1.00 95.75 257 ARG A CA 1
ATOM 2046 C C . ARG A 1 257 ? 3.217 -3.771 -10.923 1.00 95.75 257 ARG A C 1
ATOM 2048 O O . ARG A 1 257 ? 4.154 -3.980 -10.157 1.00 95.75 257 ARG A O 1
ATOM 2055 N N . LEU A 1 258 ? 3.382 -3.187 -12.110 1.00 96.56 258 LEU A N 1
ATOM 2056 C CA . LEU A 1 258 ? 4.669 -2.671 -12.571 1.00 96.56 258 LEU A CA 1
ATOM 2057 C C . LEU A 1 258 ? 5.087 -1.422 -11.788 1.00 96.56 258 LEU A C 1
ATOM 2059 O O . LEU A 1 258 ? 6.263 -1.282 -11.468 1.00 96.56 258 LEU A O 1
ATOM 2063 N N . ALA A 1 259 ? 4.134 -0.555 -11.447 1.00 96.31 259 ALA A N 1
ATOM 2064 C CA . ALA A 1 259 ? 4.344 0.615 -10.602 1.00 96.31 259 ALA A CA 1
ATOM 2065 C C . ALA A 1 259 ? 4.778 0.223 -9.175 1.00 96.31 259 ALA A C 1
ATOM 2067 O O . ALA A 1 259 ? 5.747 0.774 -8.654 1.00 96.31 259 ALA A O 1
ATOM 2068 N N . GLU A 1 260 ? 4.138 -0.781 -8.570 1.00 94.75 260 GLU A N 1
ATOM 2069 C CA . GLU A 1 260 ? 4.543 -1.306 -7.256 1.00 94.75 260 GLU A CA 1
ATOM 2070 C C . GLU A 1 260 ? 5.927 -1.973 -7.292 1.00 94.75 260 GLU A C 1
ATOM 2072 O O . GLU A 1 260 ? 6.748 -1.762 -6.395 1.00 94.75 260 GLU A O 1
ATOM 2077 N N . GLU A 1 261 ? 6.243 -2.729 -8.351 1.00 95.44 261 GLU A N 1
ATOM 2078 C CA . GLU A 1 261 ? 7.590 -3.282 -8.528 1.00 95.44 261 GLU A CA 1
ATOM 2079 C C . GLU A 1 261 ? 8.629 -2.166 -8.702 1.00 95.44 261 GLU A C 1
ATOM 2081 O O . GLU A 1 261 ? 9.686 -2.221 -8.080 1.00 95.44 261 GLU A O 1
ATOM 2086 N N . LEU A 1 262 ? 8.330 -1.118 -9.477 1.00 95.81 262 LEU A N 1
ATOM 2087 C CA . LEU A 1 262 ? 9.211 0.042 -9.611 1.00 95.81 262 LEU A CA 1
ATOM 2088 C C . LEU A 1 262 ? 9.471 0.688 -8.244 1.00 95.81 262 LEU A C 1
ATOM 2090 O O . LEU A 1 262 ? 10.627 0.881 -7.878 1.00 95.81 262 LEU A O 1
ATOM 2094 N N . LYS A 1 263 ? 8.417 0.954 -7.462 1.00 94.50 263 LYS A N 1
ATOM 2095 C CA . LYS A 1 263 ? 8.519 1.501 -6.099 1.00 94.50 263 LYS A CA 1
ATOM 2096 C C . LYS A 1 263 ? 9.416 0.633 -5.216 1.00 94.50 263 LYS A C 1
ATOM 2098 O O . LYS A 1 263 ? 10.258 1.151 -4.481 1.00 94.50 263 LYS A O 1
ATOM 2103 N N . ARG A 1 264 ? 9.288 -0.693 -5.320 1.00 93.38 264 ARG A N 1
ATOM 2104 C CA . ARG A 1 264 ? 10.139 -1.646 -4.599 1.00 93.38 264 ARG A CA 1
ATOM 2105 C C . ARG A 1 264 ? 11.602 -1.546 -4.996 1.00 93.38 264 ARG A C 1
ATOM 2107 O O . ARG A 1 264 ? 12.458 -1.440 -4.121 1.00 93.38 264 ARG A O 1
ATOM 2114 N N . GLN A 1 265 ? 11.884 -1.571 -6.293 1.00 94.94 265 GLN A N 1
ATOM 2115 C CA . GLN A 1 265 ? 13.250 -1.483 -6.799 1.00 94.94 265 GLN A CA 1
ATOM 2116 C C . GLN A 1 265 ? 13.884 -0.130 -6.469 1.00 94.94 265 GLN A C 1
ATOM 2118 O O . GLN A 1 265 ? 15.053 -0.081 -6.101 1.00 94.94 265 GLN A O 1
ATOM 2123 N N . PHE A 1 266 ? 13.099 0.947 -6.491 1.00 94.25 266 PHE A N 1
ATOM 2124 C CA . PHE A 1 266 ? 13.536 2.273 -6.074 1.00 94.25 266 PHE A CA 1
ATOM 2125 C C . PHE A 1 266 ? 13.985 2.287 -4.608 1.00 94.25 266 PHE A C 1
ATOM 2127 O O . PHE A 1 266 ? 15.112 2.682 -4.320 1.00 94.25 266 PHE A O 1
ATOM 2134 N N . CYS A 1 267 ? 13.164 1.775 -3.681 1.00 91.75 267 CYS A N 1
ATOM 2135 C CA . CYS A 1 267 ? 13.555 1.657 -2.272 1.00 91.75 267 CYS A CA 1
ATOM 2136 C C . CYS A 1 267 ? 14.810 0.791 -2.085 1.00 91.75 267 CYS A C 1
ATOM 2138 O O . CYS A 1 267 ? 15.705 1.185 -1.339 1.00 91.75 267 CYS A O 1
ATOM 2140 N N . ASN A 1 268 ? 14.906 -0.340 -2.794 1.00 91.75 268 ASN A N 1
ATOM 2141 C CA . ASN A 1 268 ? 16.075 -1.219 -2.719 1.00 91.75 268 ASN A CA 1
ATOM 2142 C C . ASN A 1 268 ? 17.364 -0.496 -3.150 1.00 91.75 268 ASN A C 1
ATOM 2144 O O . ASN A 1 268 ? 18.390 -0.635 -2.490 1.00 91.75 268 ASN A O 1
ATOM 2148 N N . LEU A 1 269 ? 17.319 0.301 -4.226 1.00 92.31 269 LEU A N 1
ATOM 2149 C CA . LEU A 1 269 ? 18.477 1.073 -4.697 1.00 92.31 269 LEU A CA 1
ATOM 2150 C C . LEU A 1 269 ? 18.894 2.189 -3.733 1.00 92.31 269 LEU A C 1
ATOM 2152 O O . LEU A 1 269 ? 20.073 2.533 -3.680 1.00 92.31 269 LEU A O 1
ATOM 2156 N N . LEU A 1 270 ? 17.954 2.720 -2.948 1.00 90.12 270 LEU A N 1
ATOM 2157 C CA . LEU A 1 270 ? 18.242 3.650 -1.852 1.00 90.12 270 LEU A CA 1
ATOM 2158 C C . LEU A 1 270 ? 18.819 2.954 -0.607 1.00 90.12 270 LEU A C 1
ATOM 2160 O O . LEU A 1 270 ? 19.050 3.615 0.402 1.00 90.12 270 LEU A O 1
ATOM 2164 N N . GLY A 1 271 ? 19.009 1.630 -0.640 1.00 88.62 271 GLY A N 1
ATOM 2165 C CA . GLY A 1 271 ? 19.415 0.845 0.527 1.00 88.62 271 GLY A CA 1
ATOM 2166 C C . GLY A 1 271 ? 18.331 0.759 1.604 1.00 88.62 271 GLY A C 1
ATOM 2167 O O . GLY A 1 271 ? 18.625 0.433 2.752 1.00 88.62 271 GLY A O 1
ATOM 2168 N N . GLN A 1 272 ? 17.079 1.068 1.257 1.00 87.94 272 GLN A N 1
ATOM 2169 C CA . GLN A 1 272 ? 15.948 1.028 2.175 1.00 87.94 272 GLN A CA 1
ATOM 2170 C C . GLN A 1 272 ? 15.144 -0.260 1.998 1.00 87.94 272 GLN A C 1
ATOM 2172 O O . GLN A 1 272 ? 15.035 -0.828 0.911 1.00 87.94 272 GLN A O 1
ATOM 2177 N N . SER A 1 273 ? 14.511 -0.707 3.080 1.00 85.00 273 SER A N 1
ATOM 2178 C CA . SER A 1 273 ? 13.631 -1.872 3.060 1.00 85.00 273 SER A CA 1
ATOM 2179 C C . SER A 1 273 ? 12.373 -1.640 2.222 1.00 85.00 273 SER A C 1
ATOM 2181 O O . SER A 1 273 ? 11.760 -0.569 2.261 1.00 85.00 273 SER A O 1
ATOM 2183 N N . TYR A 1 274 ? 11.893 -2.696 1.554 1.00 79.19 274 TYR A N 1
ATOM 2184 C CA . TYR A 1 274 ? 10.622 -2.648 0.822 1.00 79.19 274 TYR A CA 1
ATOM 2185 C C . TYR A 1 274 ? 9.406 -2.356 1.705 1.00 79.19 274 TYR A C 1
ATOM 2187 O O . TYR A 1 274 ? 8.399 -1.922 1.183 1.00 79.19 274 TYR A O 1
ATOM 2195 N N . ASN A 1 275 ? 9.446 -2.525 3.024 1.00 85.88 275 ASN A N 1
ATOM 2196 C CA . ASN A 1 275 ? 8.387 -2.041 3.919 1.00 85.88 275 ASN A CA 1
ATOM 2197 C C . ASN A 1 275 ? 8.921 -0.877 4.746 1.00 85.88 275 ASN A C 1
ATOM 2199 O O . ASN A 1 275 ? 10.112 -0.841 5.048 1.00 85.88 275 ASN A O 1
ATOM 2203 N N . SER A 1 276 ? 8.080 0.112 5.054 1.00 90.56 276 SER A N 1
ATOM 2204 C CA . SER A 1 276 ? 8.533 1.255 5.851 1.00 90.56 276 SER A CA 1
ATOM 2205 C C . SER A 1 276 ? 8.909 0.767 7.252 1.00 90.56 276 SER A C 1
ATOM 2207 O O . SER A 1 276 ? 8.079 0.084 7.857 1.00 90.56 276 SER A O 1
ATOM 2209 N N . PRO A 1 277 ? 10.090 1.131 7.790 1.00 91.12 277 PRO A N 1
ATOM 2210 C CA . PRO A 1 277 ? 10.486 0.742 9.141 1.00 91.12 277 PRO A CA 1
ATOM 2211 C C . PRO A 1 277 ? 9.421 1.085 10.185 1.00 91.12 277 PRO A C 1
ATOM 2213 O O . PRO A 1 277 ? 9.099 0.250 11.020 1.00 91.12 277 PRO A O 1
ATOM 2216 N N . LEU A 1 278 ? 8.775 2.253 10.072 1.00 93.50 278 LEU A N 1
ATOM 2217 C CA . LEU A 1 278 ? 7.666 2.632 10.950 1.00 93.50 278 LEU A CA 1
ATOM 2218 C C . LEU A 1 278 ? 6.501 1.637 10.870 1.00 93.50 278 LEU A C 1
ATOM 2220 O O . LEU A 1 278 ? 6.009 1.168 11.891 1.00 93.50 278 LEU A O 1
ATOM 2224 N N . SER A 1 279 ? 6.078 1.290 9.652 1.00 92.38 279 SER A N 1
ATOM 2225 C CA . SER A 1 279 ? 4.962 0.365 9.429 1.00 92.38 279 SER A CA 1
ATOM 2226 C C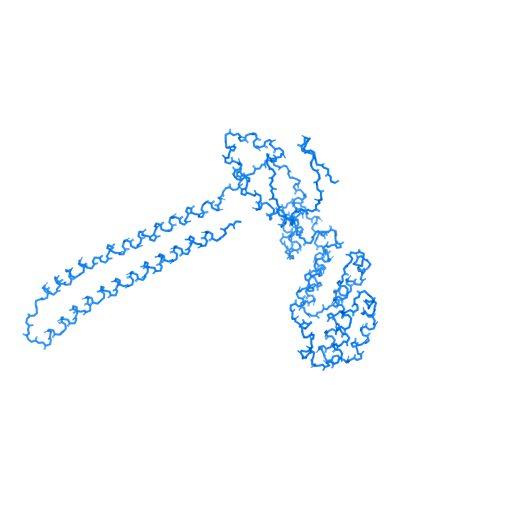 . SER A 1 279 ? 5.263 -1.026 9.980 1.00 92.38 279 SER A C 1
ATOM 2228 O O . SER A 1 279 ? 4.393 -1.641 10.591 1.00 92.38 279 SER A O 1
ATOM 2230 N N . VAL A 1 280 ? 6.487 -1.515 9.767 1.00 91.44 280 VAL A N 1
ATOM 2231 C CA . VAL A 1 280 ? 6.947 -2.815 10.268 1.00 91.44 280 VAL A CA 1
ATOM 2232 C C . VAL A 1 280 ? 6.984 -2.816 11.793 1.00 91.44 280 VAL A C 1
ATOM 2234 O O . VAL A 1 280 ? 6.425 -3.717 12.412 1.00 91.44 280 VAL A O 1
ATOM 2237 N N . THR A 1 281 ? 7.585 -1.794 12.406 1.00 90.31 281 THR A N 1
ATOM 2238 C CA . THR A 1 281 ? 7.690 -1.672 13.866 1.00 90.31 281 THR A CA 1
ATOM 2239 C C . THR A 1 281 ? 6.317 -1.581 14.525 1.00 90.31 281 THR A C 1
ATOM 2241 O O . THR A 1 281 ? 6.078 -2.240 15.534 1.00 90.31 281 THR A O 1
ATOM 2244 N N . VAL A 1 282 ? 5.381 -0.820 13.946 1.00 90.81 282 VAL A N 1
ATOM 2245 C CA . VAL A 1 282 ? 4.001 -0.740 14.448 1.00 90.81 282 VAL A CA 1
ATOM 2246 C C . VAL A 1 282 ? 3.294 -2.090 14.321 1.00 90.81 282 VAL A C 1
ATOM 2248 O O . VAL A 1 282 ? 2.657 -2.525 15.278 1.00 90.81 282 VAL A O 1
ATOM 2251 N N . ALA A 1 283 ? 3.431 -2.785 13.187 1.00 91.06 283 ALA A N 1
ATOM 2252 C CA . ALA A 1 283 ? 2.826 -4.102 12.986 1.00 91.06 283 ALA A CA 1
ATOM 2253 C C . ALA A 1 283 ? 3.364 -5.147 13.983 1.00 91.06 283 ALA A C 1
ATOM 2255 O O . ALA A 1 283 ? 2.576 -5.817 14.654 1.00 91.06 283 ALA A O 1
ATOM 2256 N N . ALA A 1 284 ? 4.687 -5.211 14.163 1.00 89.62 284 ALA A N 1
ATOM 2257 C CA . ALA A 1 284 ? 5.321 -6.062 15.170 1.00 89.62 284 ALA A CA 1
ATOM 2258 C C . ALA A 1 284 ? 4.855 -5.692 16.590 1.00 89.62 284 ALA A C 1
ATOM 2260 O O . ALA A 1 284 ? 4.487 -6.557 17.387 1.00 89.62 284 ALA A O 1
ATOM 2261 N N . GLY A 1 285 ? 4.784 -4.392 16.896 1.00 88.00 285 GLY A N 1
ATOM 2262 C CA . GLY A 1 285 ? 4.275 -3.881 18.167 1.00 88.00 285 GLY A CA 1
ATOM 2263 C C . GLY A 1 285 ? 2.839 -4.326 18.449 1.00 88.00 285 GLY A C 1
ATOM 2264 O O . GLY A 1 285 ? 2.544 -4.761 19.559 1.00 88.00 285 GLY A O 1
ATOM 2265 N N . ILE A 1 286 ? 1.956 -4.302 17.445 1.00 86.56 286 ILE A N 1
ATOM 2266 C CA . ILE A 1 286 ? 0.572 -4.788 17.558 1.00 86.56 286 ILE A CA 1
ATOM 2267 C C . ILE A 1 286 ? 0.531 -6.293 17.866 1.00 86.56 286 ILE A C 1
ATOM 2269 O O . ILE A 1 286 ? -0.299 -6.717 18.675 1.00 86.56 286 ILE A O 1
ATOM 2273 N N . GLN A 1 287 ? 1.417 -7.099 17.270 1.00 86.44 287 GLN A N 1
ATOM 2274 C CA . GLN A 1 287 ? 1.508 -8.537 17.558 1.00 86.44 287 GLN A CA 1
ATOM 2275 C C . GLN A 1 287 ? 1.961 -8.800 19.003 1.00 86.44 287 GLN A C 1
ATOM 2277 O O . GLN A 1 287 ? 1.413 -9.664 19.690 1.00 86.44 287 GLN A O 1
ATOM 2282 N N . VAL A 1 288 ? 2.927 -8.018 19.483 1.00 85.62 288 VAL A N 1
ATOM 2283 C CA . VAL A 1 288 ? 3.558 -8.167 20.802 1.00 85.62 288 VAL A CA 1
ATOM 2284 C C . VAL A 1 288 ? 2.699 -7.599 21.946 1.00 85.62 288 VAL A C 1
ATOM 2286 O O . VAL A 1 288 ? 2.700 -8.127 23.065 1.00 85.62 288 VAL A O 1
ATOM 2289 N N . LEU A 1 289 ? 1.924 -6.546 21.685 1.00 85.69 289 LEU A N 1
ATOM 2290 C CA . LEU A 1 289 ? 1.184 -5.775 22.688 1.00 85.69 289 LEU A CA 1
ATOM 2291 C C . LEU A 1 289 ? 0.271 -6.615 23.611 1.00 85.69 289 LEU A C 1
ATOM 2293 O O . LEU A 1 289 ? 0.313 -6.398 24.827 1.00 85.69 289 LEU A O 1
ATOM 2297 N N . PRO A 1 290 ? -0.520 -7.599 23.131 1.00 82.69 290 PRO A N 1
ATOM 2298 C CA . PRO A 1 290 ? -1.359 -8.420 24.006 1.00 82.69 290 PRO A CA 1
ATOM 2299 C C . PRO A 1 290 ? -0.560 -9.216 25.044 1.00 82.69 290 PRO A C 1
ATOM 2301 O O . PRO A 1 290 ? -1.024 -9.395 26.172 1.00 82.69 290 PRO A O 1
ATOM 2304 N N . ALA A 1 291 ? 0.634 -9.695 24.683 1.00 84.06 291 ALA A N 1
ATOM 2305 C CA . ALA A 1 291 ? 1.512 -10.394 25.613 1.00 84.06 291 ALA A CA 1
ATOM 2306 C C . ALA A 1 291 ? 2.066 -9.424 26.666 1.00 84.06 291 ALA A C 1
ATOM 2308 O O . ALA A 1 291 ? 1.997 -9.723 27.858 1.00 84.06 291 ALA A O 1
ATOM 2309 N N . LEU A 1 292 ? 2.516 -8.231 26.255 1.00 83.25 292 LEU A N 1
ATOM 2310 C CA . LEU A 1 292 ? 2.995 -7.194 27.178 1.00 83.25 292 LEU A CA 1
ATOM 2311 C C . LEU A 1 292 ? 1.928 -6.783 28.199 1.00 83.25 292 LEU A C 1
ATOM 2313 O O . LEU A 1 292 ? 2.210 -6.708 29.394 1.00 83.25 292 LEU A O 1
ATOM 2317 N N . LEU A 1 293 ? 0.686 -6.591 27.749 1.00 81.88 293 LEU A N 1
ATOM 2318 C CA . LEU A 1 293 ? -0.439 -6.260 28.625 1.00 81.88 293 LEU A CA 1
ATOM 2319 C C . LEU A 1 293 ? -0.744 -7.377 29.634 1.00 81.88 293 LEU A C 1
ATOM 2321 O O . LEU A 1 293 ? -1.021 -7.099 30.802 1.00 81.88 293 LEU A O 1
ATOM 2325 N N . LYS A 1 294 ? -0.663 -8.648 29.217 1.00 81.44 294 LYS A N 1
ATOM 2326 C CA . LYS A 1 294 ? -0.808 -9.792 30.131 1.00 81.44 294 LYS A CA 1
ATOM 2327 C C . LYS A 1 294 ? 0.312 -9.825 31.171 1.00 81.44 294 LYS A C 1
ATOM 2329 O O . LYS A 1 294 ? 0.019 -9.982 32.354 1.00 81.44 294 LYS A O 1
ATOM 2334 N N . PHE A 1 295 ? 1.566 -9.643 30.754 1.00 80.00 295 PHE A N 1
ATOM 2335 C CA . PHE A 1 295 ? 2.707 -9.621 31.673 1.00 80.00 295 PHE A CA 1
ATOM 2336 C C . PHE A 1 295 ? 2.595 -8.508 32.705 1.00 80.00 295 PHE A C 1
ATOM 2338 O O . PHE A 1 295 ? 2.835 -8.739 33.887 1.00 80.00 295 PHE A O 1
ATOM 2345 N N . MET A 1 296 ? 2.168 -7.323 32.284 1.00 77.69 296 MET A N 1
ATOM 2346 C CA . MET A 1 296 ? 1.933 -6.210 33.192 1.00 77.69 296 MET A CA 1
ATOM 2347 C C . MET A 1 296 ? 0.874 -6.544 34.255 1.00 77.69 296 MET A C 1
ATOM 2349 O O . MET A 1 296 ? 1.093 -6.254 35.427 1.00 77.69 296 MET A O 1
ATOM 2353 N N . ASN A 1 297 ? -0.239 -7.193 33.889 1.00 79.12 297 ASN A N 1
ATOM 2354 C CA . ASN A 1 297 ? -1.251 -7.610 34.868 1.00 79.12 297 ASN A CA 1
ATOM 2355 C C . ASN A 1 297 ? -0.684 -8.592 35.908 1.00 79.12 297 ASN A C 1
ATOM 2357 O O . ASN A 1 297 ? -1.024 -8.498 37.085 1.00 79.12 297 ASN A O 1
ATOM 2361 N N . VAL A 1 298 ? 0.206 -9.500 35.495 1.00 81.81 298 VAL A N 1
ATOM 2362 C CA . VAL A 1 298 ? 0.901 -10.428 36.406 1.00 81.81 298 VAL A CA 1
ATOM 2363 C C . VAL A 1 298 ? 1.898 -9.686 37.305 1.00 81.81 298 VAL A C 1
ATOM 2365 O O . VAL A 1 298 ? 2.024 -9.995 38.486 1.00 81.81 298 VAL A O 1
ATOM 2368 N N . MET A 1 299 ? 2.573 -8.671 36.766 1.00 76.50 299 MET A N 1
ATOM 2369 C CA . MET A 1 299 ? 3.600 -7.887 37.458 1.00 76.50 299 MET A CA 1
ATOM 2370 C C . MET A 1 299 ? 3.049 -6.634 38.156 1.00 76.50 299 MET A C 1
ATOM 2372 O O . MET A 1 299 ? 3.828 -5.774 38.568 1.00 76.50 299 MET A O 1
ATOM 2376 N N . ALA A 1 300 ? 1.728 -6.513 38.333 1.00 74.00 300 ALA A N 1
ATOM 2377 C CA . ALA A 1 300 ? 1.086 -5.309 38.869 1.00 74.00 300 ALA A CA 1
ATOM 2378 C C . ALA A 1 300 ? 1.617 -4.899 40.260 1.00 74.00 300 ALA A C 1
ATOM 2380 O O . ALA A 1 300 ? 1.728 -3.710 40.551 1.00 74.00 300 ALA A O 1
ATOM 2381 N N . GLY A 1 301 ? 2.016 -5.870 41.093 1.00 75.56 301 GLY A N 1
ATOM 2382 C CA . GLY A 1 301 ? 2.636 -5.630 42.404 1.00 75.56 301 GLY A CA 1
ATOM 2383 C C . GLY A 1 301 ? 4.135 -5.289 42.372 1.00 75.56 301 GLY A C 1
ATOM 2384 O O . GLY A 1 301 ? 4.701 -4.950 43.404 1.00 75.56 301 GLY A O 1
ATOM 2385 N N . LYS A 1 302 ? 4.788 -5.371 41.206 1.00 81.06 302 LYS A N 1
ATOM 2386 C CA . LYS A 1 302 ? 6.243 -5.230 40.999 1.00 81.06 302 LYS A CA 1
ATOM 2387 C C . LYS A 1 302 ? 6.555 -4.232 39.876 1.00 81.06 302 LYS A C 1
ATOM 2389 O O . LYS A 1 302 ? 7.407 -4.465 39.020 1.00 81.06 302 LYS A O 1
ATOM 2394 N N . LYS A 1 303 ? 5.860 -3.089 39.871 1.00 75.94 303 LYS A N 1
ATOM 2395 C CA . LYS A 1 303 ? 5.971 -2.069 38.811 1.00 75.94 303 LYS A CA 1
ATOM 2396 C C . LYS A 1 303 ? 7.408 -1.573 38.594 1.00 75.94 303 LYS A C 1
ATOM 2398 O O . LYS A 1 303 ? 7.797 -1.345 37.456 1.00 75.94 303 LYS A O 1
ATOM 2403 N N . GLN A 1 304 ? 8.193 -1.427 39.662 1.00 77.75 304 GLN A N 1
ATOM 2404 C CA . GLN A 1 304 ? 9.582 -0.971 39.564 1.00 77.75 304 GLN A CA 1
ATOM 2405 C C . GLN A 1 304 ? 10.486 -2.005 38.875 1.00 77.75 304 GLN A C 1
ATOM 2407 O O . GLN A 1 304 ? 11.271 -1.623 38.015 1.00 77.75 304 GLN A O 1
ATOM 2412 N N . GLU A 1 305 ? 10.318 -3.301 39.174 1.00 80.12 305 GLU A N 1
ATOM 2413 C CA . GLU A 1 305 ? 11.032 -4.389 38.479 1.00 80.12 305 GLU A CA 1
ATOM 2414 C C . GLU A 1 305 ? 10.643 -4.451 36.995 1.00 80.12 305 GLU A C 1
ATOM 2416 O O . GLU A 1 305 ? 11.490 -4.662 36.136 1.00 80.12 305 GLU A O 1
ATOM 2421 N N . TRP A 1 306 ? 9.363 -4.226 36.674 1.00 77.69 306 TRP A N 1
ATOM 2422 C CA . TRP A 1 306 ? 8.902 -4.175 35.285 1.00 77.69 306 TRP A CA 1
ATOM 2423 C C . TRP A 1 306 ? 9.550 -3.034 34.488 1.00 77.69 306 TRP A C 1
ATOM 2425 O O . TRP A 1 306 ? 9.893 -3.224 33.323 1.00 77.69 306 TRP A O 1
ATOM 2435 N N . GLN A 1 307 ? 9.724 -1.862 35.107 1.00 78.25 307 GLN A N 1
ATOM 2436 C CA . GLN A 1 307 ? 10.316 -0.690 34.455 1.00 78.25 307 GLN A CA 1
ATOM 2437 C C . GLN A 1 307 ? 11.839 -0.795 34.292 1.00 78.25 307 GLN A C 1
ATOM 2439 O O . GLN A 1 307 ? 12.372 -0.220 33.351 1.00 78.25 307 GLN A O 1
ATOM 2444 N N . SER A 1 308 ? 12.539 -1.531 35.164 1.00 78.81 308 SER A N 1
ATOM 2445 C CA . SER A 1 308 ? 13.995 -1.730 35.076 1.00 78.81 308 SER A CA 1
ATOM 2446 C C . SER A 1 308 ? 14.419 -2.957 34.255 1.00 78.81 308 SER A C 1
ATOM 2448 O O . SER A 1 308 ? 15.612 -3.201 34.073 1.00 78.81 308 SER A O 1
ATOM 2450 N N . MET A 1 309 ? 13.468 -3.757 33.763 1.00 76.81 309 MET A N 1
ATOM 2451 C CA . MET A 1 309 ? 13.747 -4.944 32.954 1.00 76.81 309 MET A CA 1
ATOM 2452 C C . MET A 1 309 ? 14.192 -4.582 31.529 1.00 76.81 309 MET A C 1
ATOM 2454 O O . MET A 1 309 ? 13.371 -4.244 30.676 1.00 76.81 309 MET A O 1
ATOM 2458 N N . ASN A 1 310 ? 15.477 -4.795 31.238 1.00 74.50 310 ASN A N 1
ATOM 2459 C CA . ASN A 1 310 ? 16.053 -4.606 29.897 1.00 74.50 310 ASN A CA 1
ATOM 2460 C C . ASN A 1 310 ? 15.575 -5.641 28.861 1.00 74.50 310 ASN A C 1
ATOM 2462 O O . ASN A 1 310 ? 15.707 -5.425 27.661 1.00 74.50 310 ASN A O 1
ATOM 2466 N N . GLN A 1 311 ? 15.039 -6.781 29.303 1.00 75.06 311 GLN A N 1
ATOM 2467 C CA . GLN A 1 311 ? 14.567 -7.861 28.431 1.00 75.06 311 GLN A CA 1
ATOM 2468 C C . GLN A 1 311 ? 13.205 -8.389 28.892 1.00 75.06 311 GLN A C 1
ATOM 2470 O O . GLN A 1 311 ? 12.732 -8.105 29.997 1.00 75.06 311 GLN A O 1
ATOM 2475 N N . LEU A 1 312 ? 12.526 -9.133 28.022 1.00 77.19 312 LEU A N 1
ATOM 2476 C CA . LEU A 1 312 ? 11.289 -9.824 28.373 1.00 77.19 312 LEU A CA 1
ATOM 2477 C C . LEU A 1 312 ? 11.606 -11.148 29.092 1.00 77.19 312 LEU A C 1
ATOM 2479 O O . LEU A 1 312 ? 12.541 -11.837 28.688 1.00 77.19 312 LEU A O 1
ATOM 2483 N N . PRO A 1 313 ? 10.844 -11.539 30.134 1.00 73.31 313 PRO A N 1
ATOM 2484 C CA . PRO A 1 313 ? 11.089 -12.793 30.856 1.00 73.31 313 PRO A CA 1
ATOM 2485 C C . PRO A 1 313 ? 10.873 -14.049 30.006 1.00 73.31 313 PRO A C 1
ATOM 2487 O O . PRO A 1 313 ? 11.441 -15.097 30.301 1.00 73.31 313 PRO A O 1
ATOM 2490 N N . VAL A 1 314 ? 10.027 -13.945 28.979 1.00 74.31 314 VAL A N 1
ATOM 2491 C CA . VAL A 1 314 ? 9.656 -15.035 28.075 1.00 74.31 314 VAL A CA 1
ATOM 2492 C C . VAL A 1 314 ? 9.811 -14.528 26.640 1.00 74.31 314 VAL A C 1
ATOM 2494 O O . VAL A 1 314 ? 9.406 -13.390 26.372 1.00 74.31 314 VAL A O 1
ATOM 2497 N N . PRO A 1 315 ? 10.384 -15.331 25.724 1.00 74.88 315 PRO A N 1
ATOM 2498 C CA . PRO A 1 315 ? 10.433 -14.977 24.313 1.00 74.88 315 PRO A CA 1
ATOM 2499 C C . PRO A 1 315 ? 9.015 -14.834 23.757 1.00 74.88 315 PRO A C 1
ATOM 2501 O O . PRO A 1 315 ? 8.128 -15.628 24.069 1.00 74.88 315 PRO A O 1
ATOM 2504 N N . ILE A 1 316 ? 8.804 -13.811 22.933 1.00 80.56 316 ILE A N 1
ATOM 2505 C CA . ILE A 1 316 ? 7.549 -13.635 22.206 1.00 80.56 316 ILE A CA 1
ATOM 2506 C C . ILE A 1 316 ? 7.780 -14.146 20.793 1.00 80.56 316 ILE A C 1
ATOM 2508 O O . ILE A 1 316 ? 8.644 -13.638 20.081 1.00 80.56 316 ILE A O 1
ATOM 2512 N N . GLU A 1 317 ? 7.023 -15.169 20.410 1.00 80.94 317 GLU A N 1
ATOM 2513 C CA . GLU A 1 317 ? 7.030 -15.677 19.045 1.00 80.94 317 GLU A CA 1
ATOM 2514 C C . GLU A 1 317 ? 6.439 -14.608 18.120 1.00 80.94 317 GLU A C 1
ATOM 2516 O O . GLU A 1 317 ? 5.272 -14.234 18.249 1.00 80.94 317 GLU A O 1
ATOM 2521 N N . MET A 1 318 ? 7.276 -14.084 17.226 1.00 82.38 318 MET A N 1
ATOM 2522 C CA . MET A 1 318 ? 6.861 -13.185 16.153 1.00 82.38 318 MET A CA 1
ATOM 2523 C C . MET A 1 318 ? 6.835 -13.938 14.830 1.00 82.38 318 MET A C 1
ATOM 2525 O O . MET A 1 318 ? 7.614 -14.877 14.617 1.00 82.38 318 MET A O 1
ATOM 2529 N N . ASP A 1 319 ? 5.974 -13.482 13.927 1.00 86.06 319 ASP A N 1
ATOM 2530 C CA . ASP A 1 319 ? 5.850 -14.081 12.605 1.00 86.06 319 ASP A CA 1
ATO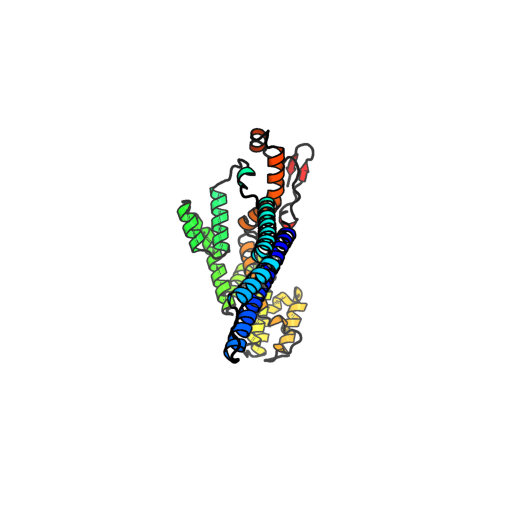M 2531 C C . ASP A 1 319 ? 7.156 -13.920 11.813 1.00 86.06 319 ASP A C 1
ATOM 2533 O O . ASP A 1 319 ? 7.937 -12.986 12.019 1.00 86.06 319 ASP A O 1
ATOM 2537 N N . LYS A 1 320 ? 7.408 -14.850 10.884 1.00 84.00 320 LYS A N 1
ATOM 2538 C CA . LYS A 1 320 ? 8.654 -14.885 10.094 1.00 84.00 320 LYS A CA 1
ATOM 2539 C C . LYS A 1 320 ? 8.904 -13.597 9.303 1.00 84.00 320 LYS A C 1
ATOM 2541 O O . LYS A 1 320 ? 10.046 -13.296 8.984 1.00 84.00 320 LYS A O 1
ATOM 2546 N N . GLU A 1 321 ? 7.856 -12.834 9.005 1.00 83.50 321 GLU A N 1
ATOM 2547 C CA . GLU A 1 321 ? 7.951 -11.548 8.307 1.00 83.50 321 GLU A CA 1
ATOM 2548 C C . GLU A 1 321 ? 8.662 -10.445 9.112 1.00 83.50 321 GLU A C 1
ATOM 2550 O O . GLU A 1 321 ? 9.146 -9.481 8.523 1.00 83.50 321 GLU A O 1
ATOM 2555 N N . PHE A 1 322 ? 8.781 -10.603 10.436 1.00 84.38 322 PHE A N 1
ATOM 2556 C CA . PHE A 1 322 ? 9.508 -9.685 11.321 1.00 84.38 322 PHE A CA 1
ATOM 2557 C C . PHE A 1 322 ? 10.935 -10.161 11.644 1.00 84.38 322 PHE A C 1
ATOM 2559 O O . PHE A 1 322 ? 11.631 -9.543 12.450 1.00 84.38 322 PHE A O 1
ATOM 2566 N N . GLN A 1 323 ? 11.384 -11.265 11.036 1.00 79.12 323 GLN A N 1
ATOM 2567 C CA . GLN A 1 323 ? 12.707 -11.854 11.254 1.00 79.12 323 GLN A CA 1
ATOM 2568 C C . GLN A 1 323 ? 13.656 -11.436 10.122 1.00 79.12 323 GLN A C 1
ATOM 2570 O O . GLN A 1 323 ? 13.741 -12.091 9.087 1.00 79.12 323 GLN A O 1
ATOM 2575 N N . PHE A 1 324 ? 14.359 -10.316 10.316 1.00 77.31 324 PHE A N 1
ATOM 2576 C CA . PHE A 1 324 ? 15.231 -9.723 9.287 1.00 77.31 324 PHE A CA 1
ATOM 2577 C C . PHE A 1 324 ? 16.646 -10.306 9.254 1.00 77.31 324 PHE A C 1
ATOM 2579 O O . PHE A 1 324 ? 17.298 -10.280 8.215 1.00 77.31 324 PHE A O 1
ATOM 2586 N N . HIS A 1 325 ? 17.116 -10.841 10.381 1.00 73.69 325 HIS A N 1
ATOM 2587 C CA . HIS A 1 325 ? 18.457 -11.395 10.528 1.00 73.69 325 HIS A CA 1
ATOM 2588 C C . HIS A 1 325 ? 18.385 -12.695 11.322 1.00 73.69 325 HIS A C 1
ATOM 2590 O O . HIS A 1 325 ? 17.513 -12.862 12.179 1.00 73.69 325 HIS A O 1
ATOM 2596 N N . SER A 1 326 ? 19.313 -13.609 11.046 1.00 73.75 326 SER A N 1
ATOM 2597 C CA . SER A 1 326 ? 19.529 -14.747 11.937 1.00 73.75 326 SER A CA 1
ATOM 2598 C C . SER A 1 326 ? 20.164 -14.224 13.220 1.00 73.75 326 SER A C 1
ATOM 2600 O O . SER A 1 326 ? 21.125 -13.466 13.163 1.00 73.75 326 SER A O 1
ATOM 2602 N N . ILE A 1 327 ? 19.595 -14.582 14.367 1.00 68.75 327 ILE A N 1
ATOM 2603 C CA . ILE A 1 327 ? 20.120 -14.197 15.677 1.00 68.75 327 ILE A CA 1
ATOM 2604 C C . ILE A 1 327 ? 20.341 -15.486 16.455 1.00 68.75 327 ILE A C 1
ATOM 2606 O O . ILE A 1 327 ? 19.407 -16.263 16.662 1.00 68.75 327 ILE A O 1
ATOM 2610 N N . PHE A 1 328 ? 21.572 -15.704 16.904 1.00 72.12 328 PHE A N 1
ATOM 2611 C CA . PHE A 1 328 ? 21.896 -16.740 17.869 1.00 72.12 328 PHE A CA 1
ATOM 2612 C C . PHE A 1 328 ? 21.885 -16.127 19.262 1.00 72.12 328 PHE A C 1
ATOM 2614 O O . PHE A 1 328 ? 22.577 -15.150 19.536 1.00 72.12 328 PHE A O 1
ATOM 2621 N N . VAL A 1 329 ? 21.089 -16.706 20.159 1.00 72.56 329 VAL A N 1
ATOM 2622 C CA . VAL A 1 329 ? 21.053 -16.291 21.562 1.00 72.56 329 VAL A CA 1
ATOM 2623 C C . VAL A 1 329 ? 21.617 -17.417 22.407 1.00 72.56 329 VAL A C 1
ATOM 2625 O O . VAL A 1 329 ? 21.094 -18.533 22.386 1.00 72.56 329 VAL A O 1
ATOM 2628 N N . CYS A 1 330 ? 22.676 -17.135 23.165 1.00 74.81 330 CYS A N 1
ATOM 2629 C CA . CYS A 1 330 ? 23.202 -18.091 24.132 1.00 74.81 330 CYS A CA 1
ATOM 2630 C C . CYS A 1 330 ? 22.148 -18.325 25.234 1.00 74.81 330 CYS A C 1
ATOM 2632 O O . CYS A 1 330 ? 21.789 -17.372 25.926 1.00 74.81 330 CYS A O 1
ATOM 2634 N N . PRO A 1 331 ? 21.666 -19.562 25.470 1.00 67.25 331 PRO A N 1
ATOM 2635 C CA . PRO A 1 331 ? 20.617 -19.816 26.464 1.00 67.25 331 PRO A CA 1
ATOM 2636 C C . PRO A 1 331 ? 21.032 -19.480 27.903 1.00 67.25 331 PRO A C 1
ATOM 2638 O O . PRO A 1 331 ? 20.176 -19.263 28.760 1.00 67.25 331 PRO A O 1
ATOM 2641 N N . VAL A 1 332 ? 22.343 -19.456 28.168 1.00 70.62 332 VAL A N 1
ATOM 2642 C CA . VAL A 1 332 ? 22.919 -19.241 29.500 1.00 70.62 332 VAL A CA 1
ATOM 2643 C C . VAL A 1 332 ? 23.270 -17.771 29.722 1.00 70.62 332 VAL A C 1
ATOM 2645 O O . VAL A 1 332 ? 22.775 -17.177 30.677 1.00 70.62 332 VAL A O 1
ATOM 2648 N N . SER A 1 333 ? 24.084 -17.167 28.845 1.00 75.69 333 SER A N 1
ATOM 2649 C CA . SER A 1 333 ? 24.486 -15.756 28.987 1.00 75.69 333 SER A CA 1
ATOM 2650 C C . SER A 1 333 ? 23.412 -14.777 28.512 1.00 75.69 333 SER A C 1
ATOM 2652 O O . SER A 1 333 ? 23.444 -13.611 28.893 1.00 75.69 333 SER A O 1
ATOM 2654 N N . LYS A 1 334 ? 22.438 -15.246 27.718 1.00 67.75 334 LYS A N 1
ATOM 2655 C CA . LYS A 1 334 ? 21.406 -14.428 27.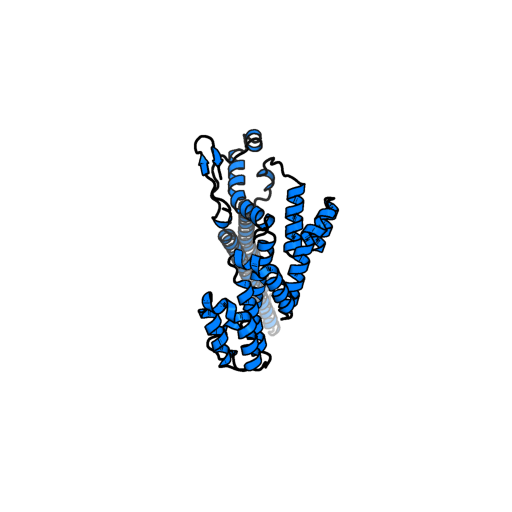054 1.00 67.75 334 LYS A CA 1
ATOM 2656 C C . LYS A 1 334 ? 21.981 -13.337 26.145 1.00 67.75 334 LYS A C 1
ATOM 2658 O O . LYS A 1 334 ? 21.283 -12.383 25.800 1.00 67.75 334 LYS A O 1
ATOM 2663 N N . GLU A 1 335 ? 23.241 -13.485 25.748 1.00 73.38 335 GLU A N 1
ATOM 2664 C CA . GLU A 1 335 ? 23.904 -12.614 24.786 1.00 73.38 335 GLU A CA 1
ATOM 2665 C C . GLU A 1 335 ? 23.458 -12.964 23.368 1.00 73.38 335 GLU A C 1
ATOM 2667 O O . GLU A 1 335 ? 23.245 -14.136 23.037 1.00 73.38 335 GLU A O 1
ATOM 2672 N N . GLN A 1 336 ? 23.306 -11.925 22.549 1.00 69.56 336 GLN A N 1
ATOM 2673 C CA . GLN A 1 336 ? 22.954 -12.037 21.139 1.00 69.56 336 GLN A CA 1
ATOM 2674 C C . GLN A 1 336 ? 24.230 -11.994 20.294 1.00 69.56 336 GLN A C 1
ATOM 2676 O O . GLN A 1 336 ? 25.050 -11.093 20.456 1.00 69.56 336 GLN A O 1
ATOM 2681 N N . ALA A 1 337 ? 24.371 -12.953 19.383 1.00 66.31 337 ALA A N 1
ATOM 2682 C CA . ALA A 1 337 ? 25.345 -12.945 18.300 1.00 66.31 337 ALA A CA 1
ATOM 2683 C C . ALA A 1 337 ? 24.589 -12.995 16.964 1.00 66.31 337 ALA A C 1
ATOM 2685 O O . ALA A 1 337 ? 23.632 -13.760 16.820 1.00 66.31 337 ALA A O 1
ATOM 2686 N N . THR A 1 338 ? 24.992 -12.149 16.019 1.00 55.91 338 THR A N 1
ATOM 2687 C CA . THR A 1 338 ? 24.455 -12.091 14.648 1.00 55.91 338 THR A CA 1
ATOM 2688 C C . THR A 1 338 ? 25.305 -12.891 13.687 1.00 55.91 338 THR A C 1
ATOM 2690 O O . THR A 1 338 ? 26.546 -12.733 13.776 1.00 55.91 338 THR A O 1
#

pLDDT: mean 87.3, std 9.07, range [54.62, 98.12]

Organism: NCBI:txid97028

Mean predicted aligned error: 11.79 Å

Solvent-accessible surface area (backbone atoms only — not comparable to full-atom values): 19468 Å² total; per-residue (Å²): 130,75,62,62,63,58,48,56,46,48,50,52,35,53,52,36,46,53,50,34,53,52,52,47,49,54,43,52,52,51,54,46,50,55,52,49,55,51,49,51,54,56,56,59,41,75,78,42,103,58,90,76,62,64,67,58,56,53,48,51,50,51,54,52,52,61,71,66,34,54,68,62,56,46,51,51,38,50,49,54,33,51,53,40,48,55,52,38,52,57,50,48,52,72,75,53,64,90,65,63,69,71,54,62,57,82,70,90,69,65,60,65,62,52,51,49,43,52,33,47,43,27,24,71,72,66,39,48,69,61,22,50,54,50,29,54,72,76,71,46,54,79,58,43,60,72,60,35,50,62,40,52,54,51,51,54,31,47,54,33,43,74,72,73,38,54,64,60,49,50,54,53,40,61,77,40,39,71,64,35,54,74,70,71,48,62,59,61,61,52,52,54,50,52,51,42,50,48,35,43,69,74,72,44,52,69,65,56,38,51,51,50,39,62,73,70,48,50,85,43,41,85,85,39,42,71,60,48,49,53,58,60,56,51,67,78,31,76,85,41,46,78,76,40,99,57,31,75,75,69,40,72,66,53,57,58,53,48,46,53,49,49,55,38,53,53,31,47,76,71,74,39,64,80,60,50,67,56,59,52,53,51,53,53,45,63,71,47,43,66,57,45,47,51,50,43,66,75,36,62,93,40,56,68,62,60,49,69,49,91,65,74,99,62,92,77,92,70,63,74,92,77,59,89,65,76,71,50,63,44,90,83,82,67,46,80,46,114

InterPro domains:
  IPR006594 LIS1 homology motif [PS50896] (110-142)
  IPR006595 CTLH, C-terminal LisH motif [PS50897] (150-207)
  IPR006595 CTLH, C-terminal LisH motif [SM00668] (150-207)
  IPR013144 CRA domain [SM00757] (204-298)
  IPR024964 CTLH/CRA C-terminal to LisH motif domain [PF10607] (151-292)
  IPR045098 Fyv10 family [PTHR12170] (2-338)